Protein AF-A0A812KZV6-F1 (afdb_monomer_lite)

pLDDT: mean 73.62, std 26.41, range [32.81, 98.31]

Foldseek 3Di:
DDDDDDDDDDDDPDDDDPPDDDDDDDDDDDDDDDDDDDDDDDDDDDDDDDDDDDDDDDDDDDDDPPDPDPPVVVVLVVLPPDDDVPFAEEEEEEDDPCCLVPVVQPPQLVCLVVVNNRHQYAEYEYDAPSCVCQFAPRPSNQSVLVSCVVRVHAAEYEQCNCVVVVQWDDDPVCAAVLPIAGHRGHPRYGYHHDVVVCVSVVVVPHPYYHYD

Sequence (212 aa):
MASCAMTLYATGLQGTAIVSPQIPAVTVHRRILTQAPEATTGGFSIARFSVAGVAAAGLAAAGQARFSKPSQRKVMTAMCAKGGDDSMKVAYVFATNMSSTFKLAQMILPQIESGNHGAKVAGMMFFDDNIFCLKKGDPVGERLAKVAKENGMLLMACDQCAIRRNLANGTMEQCGSGEVTPKDLCDGVMVGCFPQLYAALGEAGVHQVISL

Radius of gyration: 32.75 Å; chains: 1; bounding box: 83×102×72 Å

Secondary structure (DSSP, 8-state):
---------------------------------PPPPP-------------------------------HHHHHHHHHHHT--STTSPEEEEEE-STTIIIIIIIIIIHHHHHTT-SSSEEEEEEE-GGGGGGGBTT-HHHHHHHHHHHHHT-EEEEEHHHHHHTT-EES-GGGTTTS--EE-SBPTTEEEE-HHHHHHHHHHHT-SEEEE-

Structure (mmCIF, N/CA/C/O backbone):
data_AF-A0A812KZV6-F1
#
_entry.id   AF-A0A812KZV6-F1
#
loop_
_atom_site.group_PDB
_atom_site.id
_atom_site.type_symbol
_atom_site.label_atom_id
_atom_site.label_alt_id
_atom_site.label_comp_id
_atom_site.label_asym_id
_atom_site.label_entity_id
_atom_site.label_seq_id
_atom_site.pdbx_PDB_ins_code
_atom_site.Cartn_x
_atom_site.Cartn_y
_atom_site.Cartn_z
_atom_site.occupancy
_atom_site.B_iso_or_equiv
_atom_site.auth_seq_id
_atom_site.auth_comp_id
_atom_site.auth_asym_id
_atom_site.auth_atom_id
_atom_site.pdbx_PDB_model_num
ATOM 1 N N . MET A 1 1 ? 50.545 -42.977 -44.368 1.00 39.38 1 MET A N 1
ATOM 2 C CA . MET A 1 1 ? 49.632 -43.269 -45.496 1.00 39.38 1 MET A CA 1
ATOM 3 C C . MET A 1 1 ? 48.247 -42.818 -45.041 1.00 39.38 1 MET A C 1
ATOM 5 O O . MET A 1 1 ? 47.782 -43.356 -44.052 1.00 39.38 1 MET A O 1
ATOM 9 N N . ALA A 1 2 ? 47.821 -41.599 -45.400 1.00 40.28 2 ALA A N 1
ATOM 10 C CA . ALA A 1 2 ? 46.892 -41.310 -46.514 1.00 40.28 2 ALA A CA 1
ATOM 11 C C . ALA A 1 2 ? 45.512 -41.969 -46.266 1.00 40.28 2 ALA A C 1
ATOM 13 O O . ALA A 1 2 ? 45.471 -43.165 -46.039 1.00 40.28 2 ALA A O 1
ATOM 14 N N . SER A 1 3 ? 44.355 -41.305 -46.293 1.00 40.28 3 SER A N 1
ATOM 15 C CA . SER A 1 3 ? 43.938 -40.100 -47.017 1.00 40.28 3 SER A CA 1
ATOM 16 C C . SER A 1 3 ? 42.514 -39.697 -46.567 1.00 40.28 3 SER A C 1
ATOM 18 O O . SER A 1 3 ? 41.787 -40.580 -46.130 1.00 40.28 3 SER A O 1
ATOM 20 N N . CYS A 1 4 ? 42.164 -38.409 -46.733 1.00 33.34 4 CYS A N 1
ATOM 21 C CA . CYS A 1 4 ? 40.879 -37.811 -47.176 1.00 33.34 4 CYS A CA 1
ATOM 22 C C . CYS A 1 4 ? 39.519 -38.339 -46.638 1.00 33.34 4 CYS A C 1
ATOM 24 O O . CYS A 1 4 ? 39.307 -39.524 -46.485 1.00 33.34 4 CYS A O 1
ATOM 26 N N . ALA A 1 5 ? 38.466 -37.542 -46.440 1.00 42.81 5 ALA A N 1
ATOM 27 C CA . ALA A 1 5 ? 38.097 -36.309 -47.119 1.00 42.81 5 ALA A CA 1
ATOM 28 C C . ALA A 1 5 ? 37.174 -35.448 -46.243 1.00 42.81 5 ALA A C 1
ATOM 30 O O . ALA A 1 5 ? 36.207 -35.915 -45.646 1.00 42.81 5 ALA A O 1
ATOM 31 N N . MET A 1 6 ? 37.474 -34.159 -46.260 1.00 40.91 6 MET A N 1
ATOM 32 C CA . MET A 1 6 ? 36.635 -33.047 -45.849 1.00 40.91 6 MET A CA 1
ATOM 33 C C . MET A 1 6 ? 35.599 -32.822 -46.959 1.00 40.91 6 MET A C 1
ATOM 35 O O . MET A 1 6 ? 35.986 -32.680 -48.116 1.00 40.91 6 MET A O 1
ATOM 39 N N . THR A 1 7 ? 34.305 -32.788 -46.636 1.00 44.91 7 THR A N 1
ATOM 40 C CA . THR A 1 7 ? 33.280 -32.284 -47.565 1.00 44.91 7 THR A CA 1
ATOM 41 C C . THR A 1 7 ? 32.530 -31.148 -46.888 1.00 44.91 7 THR A C 1
ATOM 43 O O . THR A 1 7 ? 31.723 -31.350 -45.986 1.00 44.91 7 THR A O 1
ATOM 46 N N . LEU A 1 8 ? 32.874 -29.940 -47.324 1.00 40.09 8 LEU A N 1
ATOM 47 C CA . LEU A 1 8 ? 32.126 -28.707 -47.135 1.00 40.09 8 LEU A CA 1
ATOM 48 C C . LEU A 1 8 ? 30.844 -28.784 -47.972 1.00 40.09 8 LEU A C 1
ATOM 50 O O . LEU A 1 8 ? 30.917 -29.126 -49.150 1.00 40.09 8 LEU A O 1
ATOM 54 N N . TYR A 1 9 ? 29.701 -28.391 -47.408 1.00 39.28 9 TYR A N 1
ATOM 55 C CA . TYR A 1 9 ? 28.595 -27.888 -48.217 1.00 39.28 9 TYR A CA 1
ATOM 56 C C . TYR A 1 9 ? 28.109 -26.551 -47.678 1.00 39.28 9 TYR A C 1
ATOM 58 O O . TYR A 1 9 ? 27.860 -26.362 -46.488 1.00 39.28 9 TYR A O 1
ATOM 66 N N . ALA A 1 10 ? 28.074 -25.621 -48.619 1.00 40.50 10 ALA A N 1
ATOM 67 C CA . ALA A 1 10 ? 27.816 -24.214 -48.475 1.00 40.50 10 ALA A CA 1
ATOM 68 C C . ALA A 1 10 ? 26.310 -23.917 -48.415 1.00 40.50 10 ALA A C 1
ATOM 70 O O . ALA A 1 10 ? 25.505 -24.572 -49.068 1.00 40.50 10 ALA A O 1
ATOM 71 N N . THR A 1 11 ? 25.997 -22.864 -47.659 1.00 42.22 11 THR A N 1
ATOM 72 C CA . THR A 1 11 ? 25.018 -21.804 -47.956 1.00 42.22 11 THR A CA 1
ATOM 73 C C . THR A 1 11 ? 23.622 -22.200 -48.450 1.00 42.22 11 THR A C 1
ATOM 75 O O . THR A 1 11 ? 23.421 -22.535 -49.613 1.00 42.22 11 THR A O 1
ATOM 78 N N . GLY A 1 12 ? 22.629 -21.955 -47.592 1.00 38.25 12 GLY A N 1
ATOM 79 C CA . GLY A 1 12 ? 21.209 -21.935 -47.944 1.00 38.25 12 GLY A CA 1
ATOM 80 C C . GLY A 1 12 ? 20.423 -20.941 -47.088 1.00 38.25 12 GLY A C 1
ATOM 81 O O . GLY A 1 12 ? 19.482 -21.322 -46.407 1.00 38.25 12 GLY A O 1
ATOM 82 N N . LEU A 1 13 ? 20.835 -19.667 -47.090 1.00 44.97 13 LEU A N 1
ATOM 83 C CA . LEU A 1 13 ? 19.996 -18.542 -46.665 1.00 44.97 13 LEU A CA 1
ATOM 84 C C . LEU A 1 13 ? 18.916 -18.343 -47.736 1.00 44.97 13 LEU A C 1
ATOM 86 O O . LEU A 1 13 ? 19.175 -17.737 -48.774 1.00 44.97 13 LEU A O 1
ATOM 90 N N . GLN A 1 14 ? 17.717 -18.869 -47.501 1.00 43.19 14 GLN A N 1
ATOM 91 C CA . GLN A 1 14 ? 16.522 -18.482 -48.248 1.00 43.19 14 GLN A CA 1
ATOM 92 C C . GLN A 1 14 ? 15.588 -17.723 -47.312 1.00 43.19 14 GLN A C 1
ATOM 94 O O . GLN A 1 14 ? 15.197 -18.207 -46.252 1.00 43.19 14 GLN A O 1
ATOM 99 N N . GLY A 1 15 ? 15.335 -16.473 -47.698 1.00 40.97 15 GLY A N 1
ATOM 100 C CA . GLY A 1 15 ? 14.649 -15.472 -46.906 1.00 40.97 15 GLY A CA 1
ATOM 101 C C . GLY A 1 15 ? 13.208 -15.843 -46.594 1.00 40.97 15 GLY A C 1
ATOM 102 O O . GLY A 1 15 ? 12.402 -16.120 -47.481 1.00 40.97 15 GLY A O 1
ATOM 103 N N . THR A 1 16 ? 12.867 -15.752 -45.317 1.00 42.28 16 THR A N 1
ATOM 104 C CA . THR A 1 16 ? 11.492 -15.580 -44.877 1.00 42.28 16 THR A CA 1
ATOM 105 C C . THR A 1 16 ? 11.125 -14.115 -45.094 1.00 42.28 16 THR A C 1
ATOM 107 O O . THR A 1 16 ? 11.509 -13.221 -44.341 1.00 42.28 16 THR A O 1
ATOM 110 N N . ALA A 1 17 ? 10.419 -13.854 -46.193 1.00 40.62 17 ALA A N 1
ATOM 111 C CA . ALA A 1 17 ? 9.766 -12.578 -46.426 1.00 40.62 17 ALA A CA 1
ATOM 112 C C . ALA A 1 17 ? 8.779 -12.316 -45.279 1.00 40.62 17 ALA A C 1
ATOM 114 O O . ALA A 1 17 ? 7.801 -13.037 -45.086 1.00 40.62 17 ALA A O 1
ATOM 115 N N . ILE A 1 18 ? 9.082 -11.286 -44.497 1.00 42.94 18 ILE A N 1
ATOM 116 C CA . ILE A 1 18 ? 8.239 -10.760 -43.434 1.00 42.94 18 ILE A CA 1
ATOM 117 C C . ILE A 1 18 ? 7.033 -10.113 -44.121 1.00 42.94 18 ILE A C 1
ATOM 119 O O . ILE A 1 18 ? 7.143 -9.040 -44.710 1.00 42.94 18 ILE A O 1
ATOM 123 N N . VAL A 1 19 ? 5.882 -10.781 -44.086 1.00 42.88 19 VAL A N 1
ATOM 124 C CA . VAL A 1 19 ? 4.606 -10.183 -44.490 1.00 42.88 19 VAL A CA 1
ATOM 125 C C . VAL A 1 19 ? 4.203 -9.208 -43.386 1.00 42.88 19 VAL A C 1
ATOM 127 O O . VAL A 1 19 ? 3.727 -9.609 -42.326 1.00 42.88 19 VAL A O 1
ATOM 130 N N . SER A 1 20 ? 4.450 -7.917 -43.608 1.00 45.72 20 SER A N 1
ATOM 131 C CA . SER A 1 20 ? 3.931 -6.849 -42.755 1.00 45.72 20 SER A CA 1
ATOM 132 C C . SER A 1 20 ? 2.397 -6.856 -42.779 1.00 45.72 20 SER A C 1
ATOM 134 O O . SER A 1 20 ? 1.816 -6.860 -43.867 1.00 45.72 20 SER A O 1
ATOM 136 N N . PRO A 1 21 ? 1.711 -6.806 -41.626 1.00 46.06 21 PRO A N 1
ATOM 137 C CA . PRO A 1 21 ? 0.274 -6.588 -41.614 1.00 46.06 21 PRO A CA 1
ATOM 138 C C . PRO A 1 21 ? -0.014 -5.140 -42.035 1.00 46.06 21 PRO A C 1
ATOM 140 O O . PRO A 1 21 ? 0.447 -4.186 -41.407 1.00 46.06 21 PRO A O 1
ATOM 143 N N . GLN A 1 22 ? -0.765 -4.977 -43.123 1.00 46.72 22 GLN A N 1
ATOM 144 C CA . GLN A 1 22 ? -1.292 -3.684 -43.549 1.00 46.72 22 GLN A CA 1
ATOM 145 C C . GLN A 1 22 ? -2.303 -3.188 -42.510 1.00 46.72 22 GLN A C 1
ATOM 147 O O . GLN A 1 22 ? -3.362 -3.784 -42.321 1.00 46.72 22 GLN A O 1
ATOM 152 N N . ILE A 1 23 ? -1.973 -2.089 -41.833 1.00 52.00 23 ILE A N 1
ATOM 153 C CA . ILE A 1 23 ? -2.903 -1.351 -40.977 1.00 52.00 23 ILE A CA 1
ATOM 154 C C . ILE A 1 23 ? -3.828 -0.542 -41.901 1.00 52.00 23 ILE A C 1
ATOM 156 O O . ILE A 1 23 ? -3.320 0.260 -42.690 1.00 52.00 23 ILE A O 1
ATOM 160 N N . PRO A 1 24 ? -5.161 -0.701 -41.842 1.00 42.75 24 PRO A N 1
ATOM 161 C CA . PRO A 1 24 ? -6.058 0.151 -42.608 1.00 42.75 24 PRO A CA 1
ATOM 162 C C . PRO A 1 24 ? -6.018 1.584 -42.060 1.00 42.75 24 PRO A C 1
ATOM 164 O O . PRO A 1 24 ? -6.161 1.820 -40.860 1.00 42.75 24 PRO A O 1
ATOM 167 N N . ALA A 1 25 ? -5.822 2.549 -42.960 1.00 45.25 25 ALA A N 1
ATOM 168 C CA . ALA A 1 25 ? -5.844 3.971 -42.654 1.00 45.25 25 ALA A CA 1
ATOM 169 C C . ALA A 1 25 ? -7.226 4.378 -42.116 1.00 45.25 25 ALA A C 1
ATOM 171 O O . ALA A 1 25 ? -8.219 4.371 -42.842 1.00 45.25 25 ALA A O 1
ATOM 172 N N . VAL A 1 26 ? -7.290 4.748 -40.837 1.00 43.91 26 VAL A N 1
ATOM 173 C CA . VAL A 1 26 ? -8.497 5.316 -40.231 1.00 43.91 26 VAL A CA 1
ATOM 174 C C . VAL A 1 26 ? -8.605 6.779 -40.653 1.00 43.91 26 VAL A C 1
ATOM 176 O O . VAL A 1 26 ? -7.833 7.637 -40.227 1.00 43.91 26 VAL A O 1
ATOM 179 N N . THR A 1 27 ? -9.578 7.064 -41.513 1.00 38.50 27 THR A N 1
ATOM 180 C CA . THR A 1 27 ? -9.976 8.417 -41.901 1.00 38.50 27 THR A CA 1
ATOM 181 C C . THR A 1 27 ? -10.623 9.125 -40.709 1.00 38.50 27 THR A C 1
ATOM 183 O O . THR A 1 27 ? -11.753 8.829 -40.326 1.00 38.50 27 THR A O 1
ATOM 186 N N . VAL A 1 28 ? -9.912 10.084 -40.115 1.00 39.84 28 VAL A N 1
ATOM 187 C CA . VAL A 1 28 ? -10.456 10.966 -39.074 1.00 39.8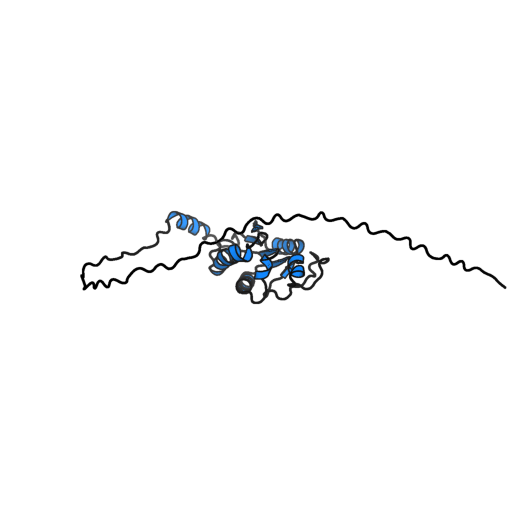4 28 VAL A CA 1
ATOM 188 C C . VAL A 1 28 ? -11.328 12.030 -39.739 1.00 39.84 28 VAL A C 1
ATOM 190 O O . VAL A 1 28 ? -10.831 12.999 -40.314 1.00 39.84 28 VAL A O 1
ATOM 193 N N . HIS A 1 29 ? -12.649 11.872 -39.650 1.00 43.62 29 HIS A N 1
ATOM 194 C CA . HIS A 1 29 ? -13.579 12.948 -39.980 1.00 43.62 29 HIS A CA 1
ATOM 195 C C . HIS A 1 29 ? -13.500 14.048 -38.914 1.00 43.62 29 HIS A C 1
ATOM 197 O O . HIS A 1 29 ? -14.029 13.940 -37.810 1.00 43.62 29 HIS A O 1
ATOM 203 N N . ARG A 1 30 ? -12.824 15.135 -39.287 1.00 44.03 30 ARG A N 1
ATOM 204 C CA . ARG A 1 30 ? -12.747 16.407 -38.569 1.00 44.03 30 ARG A CA 1
ATOM 205 C C . ARG A 1 30 ? -14.149 17.030 -38.503 1.00 44.03 30 ARG A C 1
ATOM 207 O O . ARG A 1 30 ? -14.643 17.526 -39.514 1.00 44.03 30 ARG A O 1
ATOM 214 N N . ARG A 1 31 ? -14.798 17.013 -37.334 1.00 38.62 31 ARG A N 1
ATOM 215 C CA . ARG A 1 31 ? -16.084 17.697 -37.114 1.00 38.62 31 ARG A CA 1
ATOM 216 C C . ARG A 1 31 ? -15.928 18.832 -36.096 1.00 38.62 31 ARG A C 1
ATOM 218 O O . ARG A 1 31 ? -15.843 18.599 -34.902 1.00 38.62 31 ARG A O 1
ATOM 225 N N . ILE A 1 32 ? -15.864 20.041 -36.657 1.00 42.53 32 ILE A N 1
ATOM 226 C CA . ILE A 1 32 ? -16.491 21.294 -36.206 1.00 42.53 32 ILE A CA 1
ATOM 227 C C . ILE A 1 32 ? -16.203 21.720 -34.753 1.00 42.53 32 ILE A C 1
ATOM 229 O O . ILE A 1 32 ? -16.900 21.344 -33.818 1.00 42.53 32 ILE A O 1
ATOM 233 N N . LEU A 1 33 ? -15.227 22.625 -34.611 1.00 36.94 33 LEU A N 1
ATOM 234 C CA . LEU A 1 33 ? -15.167 23.597 -33.519 1.00 36.94 33 LEU A CA 1
ATOM 235 C C . LEU A 1 33 ? -16.312 24.600 -33.717 1.00 36.94 33 LEU A C 1
ATOM 237 O O . LEU A 1 33 ? -16.253 25.438 -34.615 1.00 36.94 33 LEU A O 1
ATOM 241 N N . THR A 1 34 ? -17.360 24.506 -32.903 1.00 41.59 34 THR A N 1
ATOM 242 C CA . THR A 1 34 ? -18.324 25.598 -32.738 1.00 41.59 34 THR A CA 1
ATOM 243 C C . THR A 1 34 ? -17.697 26.680 -31.868 1.00 41.59 34 THR A C 1
ATOM 245 O O . THR A 1 34 ? -17.199 26.412 -30.775 1.00 41.59 34 THR A O 1
ATOM 248 N N . GLN A 1 35 ? -17.696 27.888 -32.414 1.00 40.06 35 GLN A N 1
ATOM 249 C CA . GLN A 1 35 ? -17.118 29.109 -31.874 1.00 40.06 35 GLN A CA 1
ATOM 250 C C . GLN A 1 35 ? -17.772 29.509 -30.542 1.00 40.06 35 GLN A C 1
ATOM 252 O O . GLN A 1 35 ? -18.988 29.414 -30.380 1.00 40.06 35 GLN A O 1
ATOM 257 N N . ALA A 1 36 ? -16.949 29.977 -29.603 1.00 40.75 36 ALA A N 1
ATOM 258 C CA . ALA A 1 36 ? -17.391 30.690 -28.411 1.00 40.75 36 ALA A CA 1
ATOM 259 C C . ALA A 1 36 ? -17.836 32.116 -28.800 1.00 40.75 36 ALA A C 1
ATOM 261 O O . ALA A 1 36 ? -17.143 32.746 -29.601 1.00 40.75 36 ALA A O 1
ATOM 262 N N . PRO A 1 37 ? -18.952 32.644 -28.267 1.00 43.47 37 PRO A N 1
ATOM 263 C CA . PRO A 1 37 ? -19.354 34.018 -28.536 1.00 43.47 37 PRO A CA 1
ATOM 264 C C . PRO A 1 37 ? -18.505 35.018 -27.741 1.00 43.47 37 PRO A C 1
ATOM 266 O O . PRO A 1 37 ? -18.276 34.865 -26.540 1.00 43.47 37 PRO A O 1
ATOM 269 N N . GLU A 1 38 ? -18.056 36.050 -28.451 1.00 40.09 38 GLU A N 1
ATOM 270 C CA . GLU A 1 38 ? -17.323 37.205 -27.945 1.00 40.09 38 GLU A CA 1
ATOM 271 C C . GLU A 1 38 ? -18.159 37.999 -26.930 1.00 40.09 38 GLU A C 1
ATOM 273 O O . GLU A 1 38 ? -19.319 38.339 -27.165 1.00 40.09 38 GLU A O 1
ATOM 278 N N . ALA A 1 39 ? -17.546 38.322 -25.791 1.00 39.25 39 ALA A N 1
ATOM 279 C CA . ALA A 1 39 ? -18.109 39.222 -24.798 1.00 39.25 39 ALA A CA 1
ATOM 280 C C . ALA A 1 39 ? -17.933 40.675 -25.263 1.00 39.25 39 ALA A C 1
ATOM 282 O O . ALA A 1 39 ? -16.866 41.269 -25.113 1.00 39.25 39 ALA A O 1
ATOM 283 N N . THR A 1 40 ? -18.989 41.265 -25.818 1.00 40.66 40 THR A N 1
ATOM 284 C CA . THR A 1 40 ? -19.049 42.704 -26.083 1.00 40.66 40 THR A CA 1
ATOM 285 C C . THR A 1 40 ? -19.318 43.463 -24.786 1.00 40.66 40 THR A C 1
ATOM 287 O O . THR A 1 40 ? -20.417 43.420 -24.232 1.00 40.66 40 THR A O 1
ATOM 290 N N . THR A 1 41 ? -18.310 44.188 -24.311 1.00 41.38 41 THR A N 1
ATOM 291 C CA . THR A 1 41 ? -18.416 45.200 -23.257 1.00 41.38 41 THR A CA 1
ATOM 292 C C . THR A 1 41 ? -19.158 46.428 -23.787 1.00 41.38 41 THR A C 1
ATOM 294 O O . THR A 1 41 ? -18.561 47.305 -24.409 1.00 41.38 41 THR A O 1
ATOM 297 N N . GLY A 1 42 ? -20.469 46.481 -23.554 1.00 34.59 42 GLY A N 1
ATOM 298 C CA . GLY A 1 42 ? -21.305 47.666 -23.755 1.00 34.59 42 GLY A CA 1
ATOM 299 C C . GLY A 1 42 ? -21.553 48.363 -22.422 1.00 34.59 42 GLY A C 1
ATOM 300 O O . GLY A 1 42 ? -22.125 47.772 -21.509 1.00 34.59 42 GLY A O 1
ATOM 301 N N . GLY A 1 43 ? -21.069 49.599 -22.300 1.00 36.38 43 GLY A N 1
ATOM 302 C CA . GLY A 1 43 ? -21.131 50.396 -21.082 1.00 36.38 43 GLY A CA 1
ATOM 303 C C . GLY A 1 43 ? -22.550 50.716 -20.617 1.00 36.38 43 GLY A C 1
ATOM 304 O O . GLY A 1 43 ? -23.449 50.955 -21.419 1.00 36.38 43 GLY A O 1
ATOM 305 N N . PHE A 1 44 ? -22.714 50.796 -19.297 1.00 35.12 44 PHE A N 1
ATOM 306 C CA . PHE A 1 44 ? -23.838 51.483 -18.680 1.00 35.12 44 PHE A CA 1
ATOM 307 C C . PHE A 1 44 ? -23.353 52.418 -17.571 1.00 35.12 44 PHE A C 1
ATOM 309 O O . PHE A 1 44 ? -22.452 52.113 -16.793 1.00 35.12 44 PHE A O 1
ATOM 316 N N . SER A 1 45 ? -23.953 53.601 -17.605 1.00 35.47 45 SER A N 1
ATOM 317 C CA . SER A 1 45 ? -23.615 54.832 -16.904 1.00 35.47 45 SER A CA 1
ATOM 318 C C . SER A 1 45 ? -23.666 54.718 -15.376 1.00 35.47 45 SER A C 1
ATOM 320 O O . SER A 1 45 ? -24.599 54.159 -14.802 1.00 35.47 45 SER A O 1
ATOM 322 N N . ILE A 1 46 ? -22.674 55.321 -14.719 1.00 38.34 46 ILE A N 1
ATOM 323 C CA . ILE A 1 46 ? -22.590 55.499 -13.267 1.00 38.34 46 ILE A CA 1
ATOM 324 C C . ILE A 1 46 ? -23.489 56.675 -12.865 1.00 38.34 46 ILE A C 1
ATOM 326 O O . ILE A 1 46 ? -23.076 57.834 -12.904 1.00 38.34 46 ILE A O 1
ATOM 330 N N . ALA A 1 47 ? -24.721 56.384 -12.451 1.00 36.12 47 ALA A N 1
ATOM 331 C CA . ALA A 1 47 ? -25.541 57.335 -11.708 1.00 36.12 47 ALA A CA 1
ATOM 332 C C . ALA A 1 47 ? -25.292 57.138 -10.207 1.00 36.12 47 ALA A C 1
ATOM 334 O O . ALA A 1 47 ? -25.698 56.145 -9.605 1.00 36.12 47 ALA A O 1
ATOM 335 N N . ARG A 1 48 ? -24.584 58.099 -9.607 1.00 40.03 48 ARG A N 1
ATOM 336 C CA . ARG A 1 48 ? -24.407 58.230 -8.159 1.00 40.03 48 ARG A CA 1
ATOM 337 C C . ARG A 1 48 ? -25.767 58.468 -7.502 1.00 40.03 48 ARG A C 1
ATOM 339 O O . ARG A 1 48 ? -26.342 59.535 -7.689 1.00 40.03 48 ARG A O 1
ATOM 346 N N . PHE A 1 49 ? -26.225 57.532 -6.677 1.00 34.31 49 PHE A N 1
ATOM 347 C CA . PHE A 1 49 ? -27.244 57.808 -5.668 1.00 34.31 49 PHE A CA 1
ATOM 348 C C . PHE A 1 49 ? -26.656 57.586 -4.278 1.00 34.31 49 PHE A C 1
ATOM 350 O O . PHE A 1 49 ? -26.267 56.486 -3.897 1.00 34.31 49 PHE A O 1
ATOM 357 N N . SER A 1 50 ? -26.545 58.703 -3.565 1.00 36.25 50 SER A N 1
ATOM 358 C CA . SER A 1 50 ? -26.218 58.783 -2.150 1.00 36.25 50 SER A CA 1
ATOM 359 C C . SER A 1 50 ? -27.371 58.190 -1.344 1.00 36.25 50 SER A C 1
ATOM 361 O O . SER A 1 50 ? -28.523 58.550 -1.587 1.00 36.25 50 SER A O 1
ATOM 363 N N . VAL A 1 51 ? -27.077 57.319 -0.379 1.00 38.34 51 VAL A N 1
ATOM 364 C CA . VAL A 1 51 ? -28.056 56.898 0.628 1.00 38.34 51 VAL A CA 1
ATOM 365 C C . VAL A 1 51 ? -27.455 57.165 1.998 1.00 38.34 51 VAL A C 1
ATOM 367 O O . VAL A 1 51 ? -26.611 56.424 2.499 1.00 38.34 51 VAL A O 1
ATOM 370 N N . ALA A 1 52 ? -27.879 58.295 2.561 1.00 33.84 52 ALA A N 1
ATOM 371 C CA . ALA A 1 52 ? -27.792 58.585 3.978 1.00 33.84 52 ALA A CA 1
ATOM 372 C C . ALA A 1 52 ? -28.637 57.573 4.766 1.00 33.84 52 ALA A C 1
ATOM 374 O O . ALA A 1 52 ? -29.620 57.029 4.263 1.00 33.84 52 ALA A O 1
ATOM 375 N N . GLY A 1 53 ? -28.198 57.307 5.992 1.00 32.81 53 GLY A N 1
ATOM 376 C CA . GLY A 1 53 ? -28.619 56.171 6.794 1.00 32.81 53 GLY A CA 1
ATOM 377 C C . GLY A 1 53 ? -30.105 56.082 7.126 1.00 32.81 53 GLY A C 1
ATOM 378 O O . GLY A 1 53 ? -30.812 57.076 7.263 1.00 32.81 53 GLY A O 1
ATOM 379 N N . VAL A 1 54 ? -30.516 54.842 7.377 1.00 39.31 54 VAL A N 1
ATOM 380 C CA . VAL A 1 54 ? -31.641 54.502 8.244 1.00 39.31 54 VAL A CA 1
ATOM 381 C C . VAL A 1 54 ? -31.183 53.327 9.102 1.00 39.31 54 VAL A C 1
ATOM 383 O O . VAL A 1 54 ? -30.864 52.252 8.600 1.00 39.31 54 VAL A O 1
ATOM 386 N N . ALA A 1 55 ? -31.096 53.567 10.405 1.00 34.78 55 ALA A N 1
ATOM 387 C CA . ALA A 1 55 ? -30.971 52.529 11.412 1.00 34.78 55 ALA A CA 1
ATOM 388 C C . ALA A 1 55 ? -32.329 51.842 11.603 1.00 34.78 55 ALA A C 1
ATOM 390 O O . ALA A 1 55 ? -33.335 52.542 11.664 1.00 34.78 55 ALA A O 1
ATOM 391 N N . ALA A 1 56 ? -32.347 50.519 11.781 1.00 34.69 56 ALA A N 1
ATOM 392 C CA . ALA A 1 56 ? -33.217 49.853 12.755 1.00 34.69 56 ALA A CA 1
ATOM 393 C C . ALA A 1 56 ? -33.006 48.331 12.791 1.00 34.69 56 ALA A C 1
ATOM 395 O O . ALA A 1 56 ? -32.913 47.673 11.763 1.00 34.69 56 ALA A O 1
ATOM 396 N N . ALA A 1 57 ? -33.099 47.830 14.024 1.00 33.31 57 ALA A N 1
ATOM 397 C CA . ALA A 1 57 ? -33.618 46.528 14.429 1.00 33.31 57 ALA A CA 1
ATOM 398 C C . ALA A 1 57 ? -32.727 45.297 14.215 1.00 33.31 57 ALA A C 1
ATOM 400 O O . ALA A 1 57 ? -32.525 44.787 13.118 1.00 33.31 57 ALA A O 1
ATOM 401 N N . GLY A 1 58 ? -32.249 44.785 15.351 1.00 36.22 58 GLY A N 1
ATOM 402 C CA . GLY A 1 58 ? -31.570 43.510 15.447 1.00 36.22 58 GLY A CA 1
ATOM 403 C C . GLY A 1 58 ? -32.490 42.320 15.209 1.00 36.22 58 GLY A C 1
ATOM 404 O O . GLY A 1 58 ? -33.701 42.370 15.418 1.00 36.22 58 GLY A O 1
ATOM 405 N N . LEU A 1 59 ? -31.855 41.212 14.845 1.00 36.03 59 LEU A N 1
ATOM 406 C CA . LEU A 1 59 ? -32.427 39.886 14.958 1.00 36.03 59 LEU A CA 1
ATOM 407 C C . LEU A 1 59 ? -31.334 38.952 15.477 1.00 36.03 59 LEU A C 1
ATOM 409 O O . LEU A 1 59 ? -30.286 38.775 14.859 1.00 36.03 59 LEU A O 1
ATOM 413 N N . ALA A 1 60 ? -31.578 38.411 16.666 1.00 35.91 60 ALA A N 1
ATOM 414 C CA . ALA A 1 60 ? -30.754 37.406 17.307 1.00 35.91 60 ALA A CA 1
ATOM 415 C C . ALA A 1 60 ? -30.697 36.143 16.432 1.00 35.91 60 ALA A C 1
ATOM 417 O O . ALA A 1 60 ? -31.719 35.505 16.183 1.00 35.91 60 ALA A O 1
ATOM 418 N N . ALA A 1 61 ? -29.501 35.758 15.987 1.00 37.91 61 ALA A N 1
ATOM 419 C CA . ALA A 1 61 ? -29.276 34.461 15.364 1.00 37.91 61 ALA A CA 1
ATOM 420 C C . ALA A 1 61 ? -29.050 33.416 16.465 1.00 37.91 61 ALA A C 1
ATOM 422 O O . ALA A 1 61 ? -27.934 33.198 16.937 1.00 37.91 61 ALA A O 1
ATOM 423 N N . ALA A 1 62 ? -30.151 32.802 16.897 1.00 38.12 62 ALA A N 1
ATOM 424 C CA . ALA A 1 62 ? -30.150 31.587 17.694 1.00 38.12 62 ALA A CA 1
ATOM 425 C C . ALA A 1 62 ? -29.388 30.462 16.968 1.00 38.12 62 ALA A C 1
ATOM 427 O O . ALA A 1 62 ? -29.453 30.318 15.746 1.00 38.12 62 ALA A O 1
ATOM 428 N N . GLY A 1 63 ? -28.641 29.683 17.750 1.00 39.53 63 GLY A N 1
ATOM 429 C CA . GLY A 1 63 ? -27.682 28.698 17.274 1.00 39.53 63 GLY A CA 1
ATOM 430 C C . GLY A 1 63 ? -28.267 27.585 16.405 1.00 39.53 63 GLY A C 1
ATOM 431 O O . GLY A 1 63 ? -29.295 26.985 16.707 1.00 39.53 63 GLY A O 1
ATOM 432 N N . GLN A 1 64 ? -27.517 27.225 15.366 1.00 39.78 64 GLN A N 1
ATOM 433 C CA . GLN A 1 64 ? -27.661 25.940 14.692 1.00 39.78 64 GLN A CA 1
ATOM 434 C C . GLN A 1 64 ? -26.798 24.903 15.412 1.00 39.78 64 GLN A C 1
ATOM 436 O O . GLN A 1 64 ? -25.683 24.574 15.002 1.00 39.78 64 GLN A O 1
ATOM 441 N N . ALA A 1 65 ? -27.338 24.364 16.504 1.00 40.25 65 ALA A N 1
ATOM 442 C CA . ALA A 1 65 ? -26.935 23.047 16.967 1.00 40.25 65 ALA A CA 1
ATOM 443 C C . ALA A 1 65 ? -27.281 22.046 15.852 1.00 40.25 65 ALA A C 1
ATOM 445 O O . ALA A 1 65 ? -28.451 21.830 15.532 1.00 40.25 65 ALA A O 1
ATOM 446 N N . ARG A 1 66 ? -26.259 21.470 15.210 1.00 47.38 66 ARG A N 1
ATOM 447 C CA . ARG A 1 66 ? -26.443 20.443 14.180 1.00 47.38 66 ARG A CA 1
ATOM 448 C C . ARG A 1 66 ? -27.097 19.222 14.824 1.00 47.38 66 ARG A C 1
ATOM 450 O O . ARG A 1 66 ? -26.451 18.471 15.554 1.00 47.38 66 ARG A O 1
ATOM 457 N N . PHE A 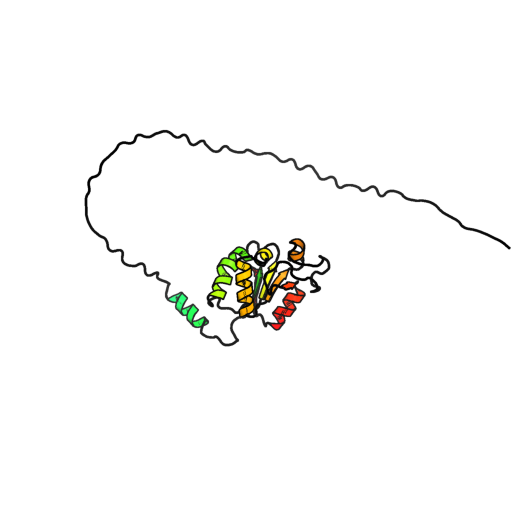1 67 ? -28.379 19.025 14.541 1.00 39.50 67 PHE A N 1
ATOM 458 C CA . PHE A 1 67 ? -29.110 17.801 14.846 1.00 39.50 67 PHE A CA 1
ATOM 459 C C . PHE A 1 67 ? -28.466 16.624 14.099 1.00 39.50 67 PHE A C 1
ATOM 461 O O . PHE A 1 67 ? -28.762 16.368 12.934 1.00 39.50 67 PHE A O 1
ATOM 468 N N . SER A 1 68 ? -27.599 15.870 14.774 1.00 48.06 68 SER A N 1
ATOM 469 C CA . SER A 1 68 ? -27.367 14.475 14.395 1.00 48.06 68 SER A CA 1
ATOM 470 C C . SER A 1 68 ? -28.548 13.661 14.930 1.00 48.06 68 SER A C 1
ATOM 472 O O . SER A 1 68 ? -28.869 13.728 16.117 1.00 48.06 68 SER A O 1
ATOM 474 N N . LYS A 1 69 ? -29.267 12.951 14.048 1.00 46.12 69 LYS A N 1
ATOM 475 C CA . LYS A 1 69 ? -30.446 12.162 14.441 1.00 46.12 69 LYS A CA 1
ATOM 476 C C . LYS A 1 69 ? -30.052 11.153 15.542 1.00 46.12 69 LYS A C 1
ATOM 478 O O . LYS A 1 69 ? -29.121 10.375 15.322 1.00 46.12 69 LYS A O 1
ATOM 483 N N . PRO A 1 70 ? -30.769 11.097 16.682 1.00 49.97 70 PRO A N 1
ATOM 484 C CA . PRO A 1 70 ? -30.434 10.227 17.817 1.00 49.97 70 PRO A CA 1
ATOM 485 C C . PRO A 1 70 ? -30.377 8.724 17.493 1.00 49.97 70 PRO A C 1
ATOM 487 O O . PRO A 1 70 ? -29.745 7.967 18.228 1.00 49.97 70 PRO A O 1
ATOM 490 N N . SER A 1 71 ? -31.017 8.272 16.404 1.00 55.62 71 SER A N 1
ATOM 491 C CA . SER A 1 71 ? -31.132 6.840 16.096 1.00 55.62 71 SER A CA 1
ATOM 492 C C . SER A 1 71 ? -29.846 6.225 15.538 1.00 55.62 71 SER A C 1
ATOM 494 O O . SER A 1 71 ? -29.493 5.123 15.941 1.00 55.62 71 SER A O 1
ATOM 496 N N . GLN A 1 72 ? -29.095 6.939 14.694 1.00 53.00 72 GLN A N 1
ATOM 497 C CA . GLN A 1 72 ? -27.833 6.428 14.135 1.00 53.00 72 GLN A CA 1
ATOM 498 C C . GLN A 1 72 ? -26.747 6.349 15.213 1.00 53.00 72 GLN A C 1
ATOM 500 O O . GLN A 1 72 ? -25.992 5.385 15.278 1.00 53.00 72 GLN A O 1
ATOM 505 N N . ARG A 1 73 ? -26.724 7.325 16.130 1.00 50.81 73 ARG A N 1
ATOM 506 C CA . ARG A 1 73 ? -25.753 7.370 17.231 1.00 50.81 73 ARG A CA 1
ATOM 507 C C . ARG A 1 73 ? -25.921 6.183 18.182 1.00 50.81 73 ARG A C 1
ATOM 509 O O . ARG A 1 73 ? -24.935 5.561 18.549 1.00 50.81 73 ARG A O 1
ATOM 516 N N . LYS A 1 74 ? -27.165 5.828 18.526 1.00 46.97 74 LYS A N 1
ATOM 517 C CA . LYS A 1 74 ? -27.463 4.732 19.463 1.00 46.97 74 LYS A CA 1
ATOM 518 C C . LYS A 1 74 ? -27.153 3.345 18.882 1.00 46.97 74 LYS A C 1
ATOM 520 O O . LYS A 1 74 ? -26.695 2.484 19.626 1.00 46.97 74 LYS A O 1
ATOM 525 N N . VAL A 1 75 ? -27.346 3.147 17.573 1.00 53.44 75 VAL A N 1
ATOM 526 C CA . VAL A 1 75 ? -26.949 1.907 16.875 1.00 53.44 75 VAL A CA 1
ATOM 527 C C . VAL A 1 75 ? -25.422 1.787 16.815 1.00 53.44 75 VAL A C 1
ATOM 529 O O . VAL A 1 75 ? -24.877 0.746 17.170 1.00 53.44 75 VAL A O 1
ATOM 532 N N . MET A 1 76 ? -24.720 2.868 16.463 1.00 49.03 76 MET A N 1
ATOM 533 C CA . MET A 1 76 ? -23.259 2.857 16.316 1.00 49.03 76 MET A CA 1
ATOM 534 C C . MET A 1 76 ? -22.526 2.673 17.658 1.00 49.03 76 MET A C 1
ATOM 536 O O . MET A 1 76 ? -21.567 1.912 17.740 1.00 49.03 76 MET A O 1
ATOM 540 N N . THR A 1 77 ? -23.006 3.299 18.742 1.00 49.97 77 THR A N 1
ATOM 541 C CA . THR A 1 77 ? -22.409 3.163 20.087 1.00 49.97 77 THR A CA 1
ATOM 542 C C . THR A 1 77 ? -22.519 1.740 20.647 1.00 49.97 77 THR A C 1
ATOM 544 O O . THR A 1 77 ? -21.614 1.295 21.348 1.00 49.97 77 THR A O 1
ATOM 547 N N . ALA A 1 78 ? -23.586 1.004 20.320 1.00 44.44 78 ALA A N 1
ATOM 548 C CA . ALA A 1 78 ? -23.764 -0.374 20.780 1.00 44.44 78 ALA A CA 1
ATOM 549 C C . ALA A 1 78 ? -22.819 -1.374 20.081 1.00 44.44 78 ALA A C 1
ATOM 551 O O . ALA A 1 78 ? -22.472 -2.392 20.676 1.00 44.44 78 ALA A O 1
ATOM 552 N N . MET A 1 79 ? -22.372 -1.083 18.853 1.00 48.12 79 MET A N 1
ATOM 553 C CA . MET A 1 79 ? -21.422 -1.933 18.120 1.00 48.12 79 MET A CA 1
ATOM 554 C C . MET A 1 79 ? -19.966 -1.702 18.562 1.00 48.12 79 MET A C 1
ATOM 556 O O . MET A 1 79 ? -19.192 -2.652 18.614 1.00 48.12 79 MET A O 1
ATOM 560 N N . CYS A 1 80 ? -19.600 -0.476 18.958 1.00 49.84 80 CYS A N 1
ATOM 561 C CA . CYS A 1 80 ? -18.233 -0.129 19.378 1.00 49.84 80 CYS A CA 1
ATOM 562 C C . CYS A 1 80 ? -17.818 -0.659 20.768 1.00 49.84 80 CYS A C 1
ATOM 564 O O . CYS A 1 80 ? -16.638 -0.619 21.100 1.00 49.84 80 CYS A O 1
ATOM 566 N N . ALA A 1 81 ? -18.753 -1.128 21.602 1.00 46.81 81 ALA A N 1
ATOM 567 C CA . ALA A 1 81 ? -18.489 -1.473 23.007 1.00 46.81 81 ALA A CA 1
ATOM 568 C C . ALA A 1 81 ? -17.909 -2.888 23.242 1.00 46.81 81 ALA A C 1
ATOM 570 O O . ALA A 1 81 ? -17.635 -3.250 24.385 1.00 46.81 81 ALA A O 1
ATOM 571 N N . LYS A 1 82 ? -17.713 -3.698 22.192 1.00 45.91 82 LYS A N 1
ATOM 572 C CA . LYS A 1 82 ? -17.087 -5.031 22.282 1.00 45.91 82 LYS A CA 1
ATOM 573 C C . LYS A 1 82 ? -15.673 -4.995 21.696 1.00 45.91 82 LYS A C 1
ATOM 575 O O . LYS A 1 82 ? -15.467 -5.382 20.554 1.00 45.91 82 LYS A O 1
ATOM 580 N N . GLY A 1 83 ? -14.712 -4.496 22.468 1.00 39.28 83 GLY A N 1
ATOM 581 C CA . GLY A 1 83 ? -13.305 -4.408 22.064 1.00 39.28 83 GLY A CA 1
ATOM 582 C C . GLY A 1 83 ? -12.397 -5.323 22.881 1.00 39.28 83 GLY A C 1
ATOM 583 O O . GLY A 1 83 ? -11.587 -4.831 23.656 1.00 39.28 83 GLY A O 1
ATOM 584 N N . GLY A 1 84 ? -12.563 -6.640 22.734 1.00 47.75 84 GLY A N 1
ATOM 585 C CA . GLY A 1 84 ? -11.448 -7.588 22.866 1.00 47.75 84 GLY A CA 1
ATOM 586 C C . GLY A 1 84 ? -10.782 -7.793 21.495 1.00 47.75 84 GLY A C 1
ATOM 587 O O . GLY A 1 84 ? -11.193 -7.162 20.524 1.00 47.75 84 GLY A O 1
ATOM 588 N N . ASP A 1 85 ? -9.804 -8.697 21.392 1.00 54.41 85 ASP A N 1
ATOM 589 C CA . ASP A 1 85 ? -9.118 -9.122 20.143 1.00 54.41 85 ASP A CA 1
ATOM 590 C C . ASP A 1 85 ? -10.077 -9.527 18.984 1.00 54.41 85 ASP A C 1
ATOM 592 O O . ASP A 1 85 ? -9.689 -9.570 17.819 1.00 54.41 85 ASP A O 1
ATOM 596 N N . ASP A 1 86 ? -11.372 -9.699 19.265 1.00 63.44 86 ASP A N 1
ATOM 597 C CA . ASP A 1 86 ? -12.435 -10.110 18.335 1.00 63.44 86 ASP A CA 1
ATOM 598 C C . ASP A 1 86 ? -13.034 -8.988 17.451 1.00 63.44 86 ASP A C 1
ATOM 600 O O . ASP A 1 86 ? -14.146 -9.120 16.932 1.00 63.44 86 ASP A O 1
ATOM 604 N N . SER A 1 87 ? -12.352 -7.853 17.257 1.00 72.94 87 SER A N 1
ATOM 605 C CA . SER A 1 87 ? -12.808 -6.854 16.272 1.00 72.94 87 SER A CA 1
ATOM 606 C C . SER A 1 87 ? -12.659 -7.396 14.843 1.00 72.94 87 SER A C 1
ATOM 608 O O . SER A 1 87 ? -11.661 -8.044 14.525 1.00 72.94 87 SER A O 1
ATOM 610 N N . MET A 1 88 ? -13.620 -7.100 13.964 1.00 90.88 88 MET A N 1
ATOM 611 C CA . MET A 1 88 ? -13.583 -7.512 12.558 1.00 90.88 88 MET A CA 1
ATOM 612 C C . MET A 1 88 ? -12.240 -7.099 11.912 1.00 90.88 88 MET A C 1
ATOM 614 O O . MET A 1 88 ? -11.874 -5.923 11.936 1.00 90.88 88 MET A O 1
ATOM 618 N N . LYS A 1 89 ? -11.512 -8.069 11.336 1.00 93.94 89 LYS A N 1
ATOM 619 C CA . LYS A 1 89 ? -10.239 -7.867 10.609 1.00 93.94 89 LYS A CA 1
ATOM 620 C C . LYS A 1 89 ? -10.460 -7.840 9.091 1.00 93.94 89 LYS A C 1
ATOM 622 O O . LYS A 1 89 ? -10.891 -8.849 8.531 1.00 93.94 89 LYS A O 1
ATOM 627 N N . VAL A 1 90 ? -10.130 -6.728 8.431 1.00 96.81 90 VAL A N 1
ATOM 628 C CA . VAL A 1 90 ? -10.248 -6.544 6.968 1.00 96.81 90 VAL A CA 1
ATOM 629 C C . VAL A 1 90 ? -8.889 -6.475 6.278 1.00 96.81 90 VAL A C 1
ATOM 631 O O . VAL A 1 90 ? -7.911 -6.013 6.863 1.00 96.81 90 VAL A O 1
ATOM 634 N N . ALA A 1 91 ? -8.850 -6.830 4.996 1.00 97.56 91 ALA A N 1
ATOM 635 C CA . ALA A 1 91 ? -7.791 -6.413 4.080 1.00 97.56 91 ALA A CA 1
ATOM 636 C C . ALA A 1 91 ? -8.386 -5.674 2.876 1.00 97.56 91 ALA A C 1
ATOM 638 O O . ALA A 1 91 ? -9.452 -6.049 2.385 1.00 97.56 91 ALA A O 1
ATOM 639 N N . TYR A 1 92 ? -7.698 -4.641 2.391 1.00 98.12 92 TYR A N 1
ATOM 640 C CA . TYR A 1 92 ? -8.136 -3.861 1.232 1.00 98.12 92 TYR A CA 1
ATOM 641 C C . TYR A 1 92 ? -7.313 -4.183 -0.012 1.00 98.12 92 TYR A C 1
ATOM 643 O O . TYR A 1 92 ? -6.090 -4.294 0.051 1.00 98.12 92 TYR A O 1
ATOM 651 N N . VAL A 1 93 ? -7.986 -4.281 -1.154 1.00 98.12 93 VAL A N 1
ATOM 652 C CA . VAL A 1 93 ? -7.360 -4.444 -2.468 1.00 98.12 93 VAL A CA 1
ATOM 653 C C . VAL A 1 93 ? -7.762 -3.268 -3.351 1.00 98.12 93 VAL A C 1
ATOM 655 O O . VAL A 1 93 ? -8.911 -3.169 -3.766 1.00 98.12 93 VAL A O 1
ATOM 658 N N . PHE A 1 94 ? -6.825 -2.371 -3.634 1.00 98.19 94 PHE A N 1
ATOM 659 C CA . PHE A 1 94 ? -7.032 -1.170 -4.443 1.00 98.19 94 PHE A CA 1
ATOM 660 C C . PHE A 1 94 ? -6.827 -1.497 -5.923 1.00 98.19 94 PHE A C 1
ATOM 662 O O . PHE A 1 94 ? -5.698 -1.456 -6.420 1.00 98.19 94 PHE A O 1
ATOM 669 N N . ALA A 1 95 ? -7.915 -1.861 -6.604 1.00 95.75 95 ALA A N 1
ATOM 670 C CA . ALA A 1 95 ? -7.900 -2.339 -7.990 1.00 95.75 95 ALA A CA 1
ATOM 671 C C . ALA A 1 95 ? -8.631 -1.403 -8.960 1.00 95.75 95 ALA A C 1
ATOM 673 O O . ALA A 1 95 ? -8.370 -1.436 -10.160 1.00 95.75 95 ALA A O 1
ATOM 674 N N . THR A 1 96 ? -9.535 -0.550 -8.475 1.00 96.38 96 THR A N 1
ATOM 675 C CA . THR A 1 96 ? -10.203 0.442 -9.321 1.00 96.38 96 THR A CA 1
ATOM 676 C C . THR A 1 96 ? -9.418 1.746 -9.380 1.00 96.38 96 THR A C 1
ATOM 678 O O . THR A 1 96 ? -8.614 2.074 -8.498 1.00 96.38 96 THR A O 1
ATOM 681 N N . ASN A 1 97 ? -9.671 2.506 -10.445 1.00 94.06 97 ASN A N 1
ATOM 682 C CA . ASN A 1 97 ? -9.064 3.810 -10.652 1.00 94.06 97 ASN A CA 1
ATOM 683 C C . ASN A 1 97 ? -9.400 4.772 -9.497 1.00 94.06 97 ASN A C 1
ATOM 685 O O . ASN A 1 97 ? -10.531 4.802 -9.005 1.00 94.06 97 ASN A O 1
ATOM 689 N N . MET A 1 98 ? -8.418 5.582 -9.094 1.00 92.62 98 MET A N 1
ATOM 690 C CA . MET A 1 98 ? -8.522 6.598 -8.037 1.00 92.62 98 MET A CA 1
ATOM 691 C C . MET A 1 98 ? -8.879 6.054 -6.643 1.00 92.62 98 MET A C 1
ATOM 693 O O . MET A 1 98 ? -9.227 6.827 -5.744 1.00 92.62 98 MET A O 1
ATOM 697 N N . SER A 1 99 ? -8.811 4.739 -6.421 1.00 96.75 99 SER A N 1
ATOM 698 C CA . SER A 1 99 ? -9.180 4.148 -5.132 1.00 96.75 99 SER A CA 1
ATOM 699 C C . SER A 1 99 ? -8.208 4.560 -4.017 1.00 96.75 99 SER A C 1
ATOM 701 O O . SER A 1 99 ? -8.664 4.825 -2.899 1.00 96.75 99 SER A O 1
ATOM 703 N N . SER A 1 100 ? -6.916 4.744 -4.321 1.00 95.44 100 SER A N 1
ATOM 704 C CA . SER A 1 100 ? -5.930 5.243 -3.349 1.00 95.44 100 SER A CA 1
ATOM 705 C C . SER A 1 100 ? -6.059 6.745 -3.045 1.00 95.44 100 SER A C 1
ATOM 707 O O . SER A 1 100 ? -5.906 7.177 -1.903 1.00 95.44 100 SER A O 1
ATOM 709 N N . THR A 1 101 ? -6.404 7.562 -4.036 1.00 93.19 101 THR A N 1
ATOM 710 C CA . THR A 1 101 ? -6.499 9.024 -3.876 1.00 93.19 101 THR A CA 1
ATOM 711 C C . THR A 1 101 ? -7.839 9.489 -3.314 1.00 93.19 101 THR A C 1
ATOM 713 O O . THR A 1 101 ? -7.912 10.554 -2.708 1.00 93.19 101 THR A O 1
ATOM 716 N N . PHE A 1 102 ? -8.913 8.722 -3.525 1.00 94.50 102 PHE A N 1
ATOM 717 C CA . PHE A 1 102 ? -10.249 9.061 -3.035 1.00 94.50 102 PHE A CA 1
ATOM 718 C C . PHE A 1 102 ? -10.627 8.220 -1.814 1.00 94.50 102 PHE A C 1
ATOM 720 O O . PHE A 1 102 ? -10.611 8.722 -0.690 1.00 94.50 102 PHE A O 1
ATOM 727 N N . LYS A 1 103 ? -10.924 6.928 -2.011 1.00 96.94 103 LYS A N 1
ATOM 728 C CA . LYS A 1 103 ? -11.462 6.063 -0.946 1.00 96.94 103 LYS A CA 1
ATOM 729 C C . LYS A 1 103 ? -10.465 5.896 0.202 1.00 96.94 103 LYS A C 1
ATOM 731 O O . LYS A 1 103 ? -10.840 6.010 1.365 1.00 96.94 103 LYS A O 1
ATOM 736 N N . LEU A 1 104 ? -9.188 5.683 -0.105 1.00 97.38 104 LEU A N 1
ATOM 737 C CA . LEU A 1 104 ? -8.155 5.596 0.923 1.00 97.38 104 LEU A CA 1
ATOM 738 C C . LEU A 1 104 ? -7.855 6.959 1.549 1.00 97.38 104 LEU A C 1
ATOM 740 O O . LEU A 1 104 ? -8.082 7.130 2.745 1.00 97.38 104 LEU A O 1
ATOM 744 N N . ALA A 1 105 ? -7.372 7.925 0.76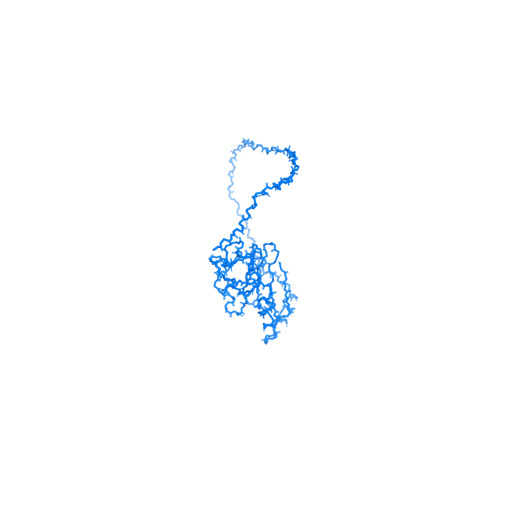2 1.00 96.94 105 ALA A N 1
ATOM 745 C CA . ALA A 1 105 ? -6.844 9.175 1.312 1.00 96.94 105 ALA A CA 1
ATOM 746 C C . ALA A 1 105 ? -7.895 10.045 2.023 1.00 96.94 105 ALA A C 1
ATOM 748 O O . ALA A 1 105 ? -7.563 10.722 2.998 1.00 96.94 105 ALA A O 1
ATOM 749 N N . GLN A 1 106 ? -9.147 10.045 1.549 1.00 96.56 106 GLN A N 1
ATOM 750 C CA . GLN A 1 106 ? -10.200 10.927 2.069 1.00 96.56 106 GLN A CA 1
ATOM 751 C C . GLN A 1 106 ? -11.182 10.229 3.014 1.00 96.56 106 GLN A C 1
ATOM 753 O O . GLN A 1 106 ? -11.904 10.918 3.733 1.00 96.56 106 GLN A O 1
ATOM 758 N N . MET A 1 107 ? -11.229 8.890 3.034 1.00 96.12 107 MET A N 1
ATOM 759 C CA . MET A 1 107 ? -12.187 8.146 3.864 1.00 96.12 107 MET A CA 1
ATOM 760 C C . MET A 1 107 ? -11.489 7.185 4.826 1.00 96.12 107 MET A C 1
ATOM 762 O O . MET A 1 107 ? -11.563 7.388 6.034 1.00 96.12 107 MET A O 1
ATOM 766 N N . ILE A 1 108 ? -10.798 6.162 4.317 1.00 97.31 108 ILE A N 1
ATOM 767 C CA . ILE A 1 108 ? -10.262 5.074 5.152 1.00 97.31 108 ILE A CA 1
ATOM 768 C C . ILE A 1 108 ? -9.129 5.572 6.053 1.00 97.31 108 ILE A C 1
ATOM 770 O O . ILE A 1 108 ? -9.179 5.365 7.262 1.00 97.31 108 ILE A O 1
ATOM 774 N N . LEU A 1 109 ? -8.128 6.261 5.498 1.00 97.62 109 LEU A N 1
ATOM 775 C CA . LEU A 1 109 ? -6.961 6.704 6.263 1.00 97.62 109 LEU A CA 1
ATOM 776 C C . LEU A 1 109 ? -7.342 7.667 7.409 1.00 97.62 109 LEU A C 1
ATOM 778 O O . LEU A 1 109 ? -6.977 7.371 8.547 1.00 97.62 109 LEU A O 1
ATOM 782 N N . PRO A 1 110 ? -8.145 8.733 7.191 1.00 97.56 110 PRO A N 1
ATOM 783 C CA . PRO A 1 110 ? -8.602 9.592 8.288 1.00 97.56 110 PRO A CA 1
ATOM 784 C C . PRO A 1 110 ? -9.404 8.851 9.369 1.00 97.56 110 PRO A C 1
ATOM 786 O O . PRO A 1 110 ? -9.346 9.209 10.547 1.00 97.56 110 PRO A O 1
ATOM 789 N N . GLN A 1 111 ? -10.164 7.815 8.997 1.00 96.50 111 GLN A N 1
ATOM 790 C CA . GLN A 1 111 ? -10.923 7.012 9.960 1.00 96.50 111 GLN A CA 1
ATOM 791 C C . GLN A 1 111 ? -10.020 6.127 10.826 1.00 96.50 111 GLN A C 1
ATOM 793 O O . GLN A 1 111 ? -10.286 5.959 12.018 1.00 96.50 111 GLN A O 1
ATOM 798 N N . ILE A 1 112 ? -8.949 5.573 10.250 1.00 95.94 112 ILE A N 1
ATOM 799 C CA . ILE A 1 112 ? -7.959 4.796 11.007 1.00 95.94 112 ILE A CA 1
ATOM 800 C C . ILE A 1 112 ? -7.186 5.725 11.950 1.00 95.94 112 ILE A C 1
ATOM 802 O O . ILE A 1 112 ? -7.079 5.428 13.136 1.00 95.94 112 ILE A O 1
ATOM 806 N N . GLU A 1 113 ? -6.723 6.877 11.458 1.00 95.19 113 GLU A N 1
ATOM 807 C CA . GLU A 1 113 ? -5.998 7.874 12.265 1.00 95.19 113 GLU A CA 1
ATOM 808 C C . GLU A 1 113 ? -6.830 8.402 13.444 1.00 95.19 113 GLU A C 1
ATOM 810 O O . GLU A 1 113 ? -6.298 8.653 14.522 1.00 95.19 113 GLU A O 1
ATOM 815 N N . SER A 1 114 ? -8.142 8.562 13.256 1.00 95.19 114 SER A N 1
ATOM 816 C CA . SER A 1 114 ? -9.061 9.007 14.314 1.00 95.19 114 SER A CA 1
ATOM 817 C C . SER A 1 114 ? -9.623 7.869 15.173 1.00 95.19 114 SER A C 1
ATOM 819 O O . SER A 1 114 ? -10.425 8.125 16.073 1.00 95.19 114 SER A O 1
ATOM 821 N N . GLY A 1 115 ? -9.228 6.620 14.908 1.00 91.94 115 GLY A N 1
ATOM 822 C CA . GLY A 1 115 ? -9.661 5.448 15.669 1.00 91.94 115 GLY A CA 1
ATOM 823 C C . GLY A 1 115 ? -11.153 5.119 15.542 1.00 91.94 115 GLY A C 1
ATOM 824 O O . GLY A 1 115 ? -11.698 4.427 16.399 1.00 91.94 115 GLY A O 1
ATOM 825 N N . ASN A 1 116 ? -11.837 5.608 14.501 1.00 92.88 116 ASN A N 1
ATOM 826 C CA . ASN A 1 116 ? -13.279 5.413 14.303 1.00 92.88 116 ASN A CA 1
ATOM 827 C C . ASN A 1 116 ? -13.634 4.554 13.075 1.00 92.88 116 ASN A C 1
ATOM 829 O O . ASN A 1 116 ? -14.803 4.485 12.701 1.00 92.88 116 ASN A O 1
ATOM 833 N N . HIS A 1 117 ? -12.652 3.869 12.477 1.00 93.69 117 HIS A N 1
ATOM 834 C CA . HIS A 1 117 ? -12.861 3.004 11.310 1.00 93.69 117 HIS A CA 1
ATOM 835 C C . HIS A 1 117 ? -13.785 1.804 11.583 1.00 93.69 117 HIS A C 1
ATOM 837 O O . HIS A 1 117 ? -14.486 1.346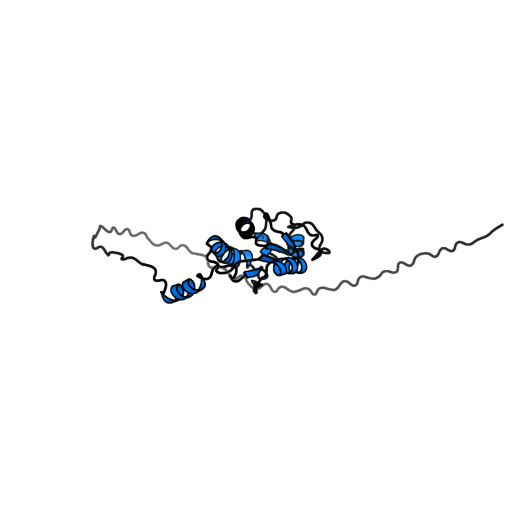 10.685 1.00 93.69 117 HIS A O 1
ATOM 843 N N . GLY A 1 118 ? -13.815 1.295 12.820 1.00 90.12 118 GLY A N 1
ATOM 844 C CA . GLY A 1 118 ? -14.714 0.208 13.233 1.00 90.12 118 GLY A CA 1
ATOM 845 C C . GLY A 1 118 ? -14.271 -1.208 12.835 1.00 90.12 118 GLY A C 1
ATOM 846 O O . GLY A 1 118 ? -14.911 -2.173 13.242 1.00 90.12 118 GLY A O 1
ATOM 847 N N . ALA A 1 119 ? -13.168 -1.345 12.098 1.00 93.25 119 ALA A N 1
ATOM 848 C CA . ALA A 1 119 ? -12.513 -2.613 11.788 1.00 93.25 119 ALA A CA 1
ATOM 849 C C . ALA A 1 119 ? -10.993 -2.479 11.950 1.00 93.25 119 ALA A C 1
ATOM 851 O O . ALA A 1 119 ? -10.432 -1.395 11.761 1.00 93.25 119 ALA A O 1
ATOM 852 N N . LYS A 1 120 ? -10.316 -3.583 12.268 1.00 94.06 120 LYS A N 1
ATOM 853 C CA . LYS A 1 120 ? -8.853 -3.652 12.268 1.00 94.06 120 LYS A CA 1
ATOM 854 C C . LYS A 1 120 ? -8.379 -3.976 10.856 1.00 94.06 120 LYS A C 1
ATOM 856 O O . LYS A 1 120 ? -8.754 -4.998 10.290 1.00 94.06 120 LYS A O 1
ATOM 861 N N . VAL A 1 121 ? -7.550 -3.119 10.275 1.00 96.06 121 VAL A N 1
ATOM 862 C CA . VAL A 1 121 ? -6.982 -3.386 8.950 1.00 96.06 121 VAL A CA 1
ATOM 863 C C . VAL A 1 121 ? -5.737 -4.247 9.117 1.00 96.06 121 VAL A C 1
ATOM 865 O O . VAL A 1 121 ? -4.810 -3.850 9.808 1.00 96.06 121 VAL A O 1
ATOM 868 N N . ALA A 1 122 ? -5.722 -5.428 8.509 1.00 95.81 122 ALA A N 1
ATOM 869 C CA . ALA A 1 122 ? -4.570 -6.328 8.513 1.00 95.81 122 ALA A CA 1
ATOM 870 C C . ALA A 1 122 ? -3.585 -6.002 7.384 1.00 95.81 122 ALA A C 1
ATOM 872 O O . ALA A 1 122 ? -2.375 -6.130 7.549 1.00 95.81 122 ALA A O 1
ATOM 873 N N . GLY A 1 123 ? -4.092 -5.556 6.232 1.00 96.62 123 GLY A N 1
ATOM 874 C CA . GLY A 1 123 ? -3.242 -5.235 5.098 1.00 96.62 123 GLY A CA 1
ATOM 875 C C . GLY A 1 123 ? -3.938 -4.507 3.958 1.00 96.62 123 GLY A C 1
ATOM 876 O O . GLY A 1 123 ? -5.168 -4.447 3.882 1.00 96.62 123 GLY A O 1
ATOM 877 N N . MET A 1 124 ? -3.122 -3.950 3.071 1.00 98.12 124 MET A N 1
ATOM 878 C CA . MET A 1 124 ? -3.529 -3.213 1.884 1.00 98.12 124 MET A CA 1
ATOM 879 C C . MET A 1 124 ? -2.655 -3.611 0.691 1.00 98.12 124 MET A C 1
ATOM 881 O O . MET A 1 124 ? -1.428 -3.539 0.769 1.00 98.12 124 MET A O 1
ATOM 885 N N . MET A 1 125 ? -3.291 -3.996 -0.415 1.00 98.06 125 MET A N 1
ATOM 886 C CA . MET A 1 125 ? -2.642 -4.320 -1.686 1.00 98.06 125 MET A CA 1
ATOM 887 C C . MET A 1 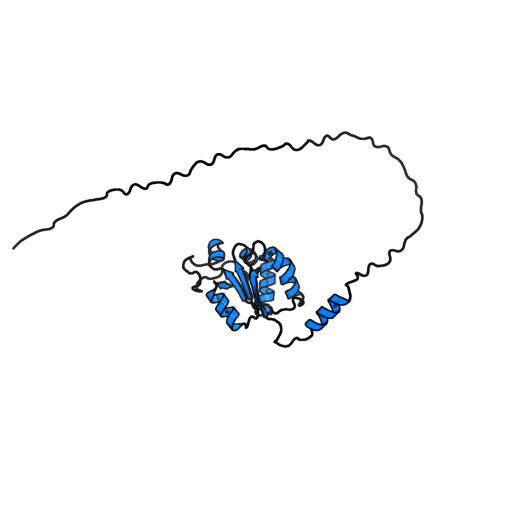125 ? -2.999 -3.280 -2.746 1.00 98.06 125 MET A C 1
ATOM 889 O O . MET A 1 125 ? -4.175 -2.955 -2.909 1.00 98.06 125 MET A O 1
ATOM 893 N N . PHE A 1 126 ? -2.010 -2.802 -3.497 1.00 98.31 126 PHE A N 1
ATOM 894 C CA . PHE A 1 126 ? -2.182 -1.738 -4.485 1.00 98.31 126 PHE A CA 1
ATOM 895 C C . PHE A 1 126 ? -1.839 -2.210 -5.900 1.00 98.31 126 PHE A C 1
ATOM 897 O O . PHE A 1 126 ? -0.752 -2.741 -6.148 1.00 98.31 126 PHE A O 1
ATOM 904 N N . PHE A 1 127 ? -2.760 -1.968 -6.834 1.00 97.81 127 PHE A N 1
ATOM 905 C CA . PHE A 1 127 ? -2.607 -2.276 -8.255 1.00 97.81 127 PHE A CA 1
ATOM 906 C C . PHE A 1 127 ? -2.575 -1.016 -9.121 1.00 97.81 127 PHE A C 1
ATOM 908 O O . PHE A 1 127 ? -3.062 0.049 -8.737 1.00 97.81 127 PHE A O 1
ATOM 915 N N . ASP A 1 128 ? -2.009 -1.170 -10.316 1.00 96.56 128 ASP A N 1
ATOM 916 C CA . ASP A 1 128 ? -1.913 -0.141 -11.348 1.00 96.56 128 ASP A CA 1
ATOM 917 C C . ASP A 1 128 ? -1.369 1.189 -10.816 1.00 96.56 128 ASP A C 1
ATOM 919 O O . ASP A 1 128 ? -0.309 1.210 -10.191 1.00 96.56 128 ASP A O 1
ATOM 923 N N . ASP A 1 129 ? -2.053 2.298 -11.090 1.00 96.81 129 ASP A N 1
ATOM 924 C CA . ASP A 1 129 ? -1.623 3.639 -10.690 1.00 96.81 129 ASP A CA 1
ATOM 925 C C . ASP A 1 129 ? -1.887 3.925 -9.210 1.00 96.81 129 ASP A C 1
ATOM 927 O O . ASP A 1 129 ? -1.347 4.889 -8.665 1.00 96.81 129 ASP A O 1
ATOM 931 N N . ASN A 1 130 ? -2.646 3.070 -8.513 1.00 97.81 130 ASN A N 1
ATOM 932 C CA . ASN A 1 130 ? -2.890 3.268 -7.087 1.00 97.81 130 ASN A CA 1
ATOM 933 C C . ASN A 1 130 ? -1.594 3.178 -6.270 1.00 97.81 130 ASN A C 1
ATOM 935 O O . ASN A 1 130 ? -1.538 3.755 -5.188 1.00 97.81 130 ASN A O 1
ATOM 939 N N . ILE A 1 131 ? -0.546 2.528 -6.795 1.00 97.69 131 ILE A N 1
ATOM 940 C CA . ILE A 1 131 ? 0.759 2.418 -6.131 1.00 97.69 131 ILE A CA 1
ATOM 941 C C . ILE A 1 131 ? 1.494 3.760 -6.015 1.00 97.69 131 ILE A C 1
ATOM 943 O O . ILE A 1 131 ? 2.405 3.873 -5.201 1.00 97.69 131 ILE A O 1
ATOM 947 N N . PHE A 1 132 ? 1.139 4.778 -6.810 1.00 97.56 132 PHE A N 1
ATOM 948 C CA . PHE A 1 132 ? 1.857 6.057 -6.783 1.00 97.56 132 PHE A CA 1
ATOM 949 C C . PHE A 1 132 ? 1.732 6.777 -5.443 1.00 97.56 132 PHE A C 1
ATOM 951 O O . PHE A 1 132 ? 2.669 7.469 -5.053 1.00 97.56 132 PHE A O 1
ATOM 958 N N . CYS A 1 133 ? 0.640 6.556 -4.704 1.00 97.00 133 CYS A N 1
ATOM 959 C CA . CYS A 1 133 ? 0.507 7.110 -3.360 1.00 97.00 133 CYS A CA 1
ATOM 960 C C . CYS A 1 133 ? 1.504 6.498 -2.369 1.00 97.00 133 CYS A C 1
ATOM 962 O O . CYS A 1 133 ? 1.666 7.038 -1.291 1.00 97.00 133 CYS A O 1
ATOM 964 N N . LEU A 1 134 ? 2.141 5.366 -2.689 1.00 97.62 134 LEU A N 1
ATOM 965 C CA . LEU A 1 134 ? 3.147 4.720 -1.841 1.00 97.62 134 LEU A CA 1
ATOM 966 C C . LEU A 1 134 ? 4.568 5.193 -2.151 1.00 97.62 134 LEU A C 1
ATOM 968 O O . LEU A 1 134 ? 5.519 4.685 -1.561 1.00 97.62 134 LEU A O 1
ATOM 972 N N . LYS A 1 135 ? 4.738 6.113 -3.103 1.00 97.69 135 LYS A N 1
ATOM 973 C CA . LYS A 1 135 ? 6.046 6.661 -3.445 1.00 97.69 135 LYS A CA 1
ATOM 974 C C . LYS A 1 135 ? 6.591 7.468 -2.269 1.00 97.69 135 LYS A C 1
ATOM 976 O O . LYS A 1 135 ? 5.874 8.264 -1.668 1.00 97.69 135 LYS A O 1
ATOM 981 N N . LYS A 1 136 ? 7.885 7.317 -1.996 1.00 97.31 136 LYS A N 1
ATOM 982 C CA . LYS A 1 136 ? 8.580 8.086 -0.966 1.00 97.31 136 LYS A CA 1
ATOM 983 C C . LYS A 1 136 ? 8.370 9.589 -1.171 1.00 97.31 136 LYS A C 1
ATOM 985 O O . LYS A 1 136 ? 8.581 10.109 -2.271 1.00 97.31 136 LYS A O 1
ATOM 990 N N . GLY A 1 137 ? 7.978 10.276 -0.102 1.00 96.75 137 GLY A N 1
ATOM 991 C CA . GLY A 1 137 ? 7.641 11.697 -0.110 1.00 96.75 137 GLY A CA 1
ATOM 992 C C . GLY A 1 137 ? 6.198 12.023 -0.513 1.00 96.75 137 GLY A C 1
ATOM 993 O O . GLY A 1 137 ? 5.840 13.201 -0.501 1.00 96.75 137 GLY A O 1
ATOM 994 N N . ASP A 1 138 ? 5.360 11.036 -0.851 1.00 97.19 138 ASP A N 1
ATOM 995 C CA . ASP A 1 138 ? 3.928 11.267 -1.061 1.00 97.19 138 ASP A CA 1
ATOM 996 C C . ASP A 1 138 ? 3.213 11.515 0.284 1.00 97.19 138 ASP A C 1
ATOM 998 O O . ASP A 1 138 ? 3.326 10.704 1.206 1.00 97.19 138 ASP A O 1
ATOM 1002 N N . PRO A 1 139 ? 2.438 12.604 0.436 1.00 96.44 139 PRO A N 1
ATOM 1003 C CA . PRO A 1 139 ? 1.826 12.949 1.718 1.00 96.44 139 PRO A CA 1
ATOM 1004 C C . PRO A 1 139 ? 0.815 11.908 2.224 1.00 96.44 139 PRO A C 1
ATOM 1006 O O . PRO A 1 139 ? 0.624 11.791 3.437 1.00 96.44 139 PRO A O 1
ATOM 1009 N N . VAL A 1 140 ? 0.144 11.170 1.335 1.00 96.62 140 VAL A N 1
ATOM 1010 C CA . VAL A 1 140 ? -0.775 10.087 1.718 1.00 96.62 140 VAL A CA 1
ATOM 1011 C C . VAL A 1 140 ? 0.026 8.846 2.096 1.00 96.62 140 VAL A C 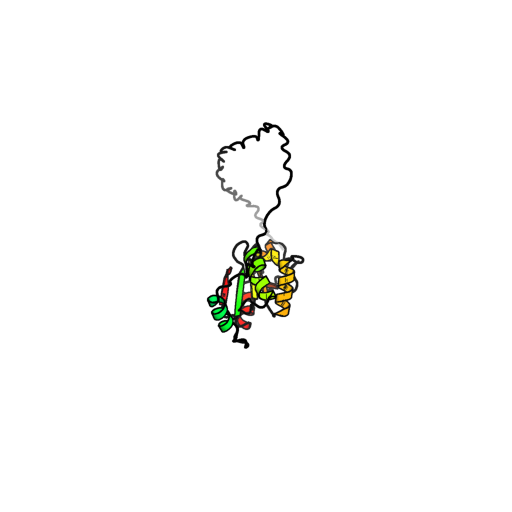1
ATOM 1013 O O . VAL A 1 140 ? -0.262 8.237 3.128 1.00 96.62 140 VAL A O 1
ATOM 1016 N N . GLY A 1 141 ? 1.045 8.508 1.305 1.00 97.00 141 GLY A N 1
ATOM 1017 C CA . GLY A 1 141 ? 1.941 7.377 1.553 1.00 97.00 141 GLY A CA 1
ATOM 1018 C C . GLY A 1 141 ? 2.651 7.446 2.893 1.00 97.00 141 GLY A C 1
ATOM 1019 O O . GLY A 1 141 ? 2.594 6.488 3.658 1.00 97.00 141 GLY A O 1
ATOM 1020 N N . GLU A 1 142 ? 3.247 8.592 3.222 1.00 97.81 142 GLU A N 1
ATOM 1021 C CA . GLU A 1 142 ? 3.989 8.778 4.477 1.00 97.81 142 GLU A CA 1
ATOM 1022 C C . GLU A 1 142 ? 3.081 8.637 5.709 1.00 97.81 142 GLU A C 1
ATOM 1024 O O . GLU A 1 142 ? 3.437 8.004 6.708 1.00 97.81 142 GLU A O 1
ATOM 1029 N N . ARG A 1 143 ? 1.858 9.176 5.630 1.00 97.50 143 ARG A N 1
ATOM 1030 C CA . ARG A 1 143 ? 0.849 9.011 6.687 1.00 97.50 143 ARG A CA 1
ATOM 1031 C C . ARG A 1 143 ? 0.428 7.555 6.829 1.00 97.50 143 ARG A C 1
ATOM 1033 O O . ARG A 1 143 ? 0.373 7.037 7.945 1.00 97.50 143 ARG A O 1
ATOM 1040 N N . LEU A 1 144 ? 0.162 6.889 5.707 1.00 97.81 144 LEU A N 1
ATOM 1041 C CA . LEU A 1 144 ? -0.231 5.487 5.704 1.00 97.81 144 LEU A CA 1
ATOM 1042 C C . LEU A 1 144 ? 0.881 4.584 6.248 1.00 97.81 144 LEU A C 1
ATOM 1044 O O . LEU A 1 144 ? 0.591 3.705 7.052 1.00 97.81 144 LEU A O 1
ATOM 1048 N N . ALA A 1 145 ? 2.136 4.816 5.865 1.00 97.25 145 ALA A N 1
ATOM 1049 C CA . ALA A 1 145 ? 3.296 4.066 6.343 1.00 97.25 145 ALA A CA 1
ATOM 1050 C C . ALA A 1 145 ? 3.459 4.172 7.866 1.00 97.25 145 ALA A C 1
ATOM 1052 O O . ALA A 1 145 ? 3.670 3.164 8.546 1.00 97.25 145 ALA A O 1
ATOM 1053 N N . LYS A 1 146 ? 3.275 5.374 8.425 1.00 97.44 146 LYS A N 1
ATOM 1054 C CA . LYS A 1 146 ? 3.282 5.583 9.878 1.00 97.44 146 LYS A CA 1
ATOM 1055 C C . LYS A 1 146 ? 2.192 4.761 10.572 1.00 97.44 146 LYS A C 1
ATOM 1057 O O . LYS A 1 146 ? 2.494 3.994 11.485 1.00 97.44 146 LYS A O 1
ATOM 1062 N N . VAL A 1 147 ? 0.948 4.886 10.111 1.00 96.00 147 VAL A N 1
ATOM 1063 C CA . VAL A 1 147 ? -0.203 4.159 10.672 1.00 96.00 147 VAL A CA 1
ATOM 1064 C C . VAL A 1 147 ? -0.025 2.645 10.532 1.00 96.00 147 VAL A C 1
ATOM 1066 O O . VAL A 1 147 ? -0.344 1.891 11.450 1.00 96.00 147 VAL A O 1
ATOM 1069 N N . ALA A 1 148 ? 0.523 2.188 9.407 1.00 96.19 148 ALA A N 1
ATOM 1070 C CA . ALA A 1 148 ? 0.797 0.780 9.171 1.00 96.19 148 ALA A CA 1
ATOM 1071 C C . ALA A 1 148 ? 1.837 0.229 10.148 1.00 96.19 148 ALA A C 1
ATOM 1073 O O . ALA A 1 148 ? 1.630 -0.842 10.714 1.00 96.19 148 ALA A O 1
ATOM 1074 N N . LYS A 1 149 ? 2.909 0.980 10.413 1.00 95.31 149 LYS A N 1
ATOM 1075 C CA . LYS A 1 149 ? 3.923 0.605 11.404 1.00 95.31 149 LYS A CA 1
ATOM 1076 C C . LYS A 1 149 ? 3.349 0.532 12.821 1.00 95.31 149 LYS A C 1
ATOM 1078 O O . LYS A 1 149 ? 3.674 -0.396 13.555 1.00 95.31 149 LYS A O 1
ATOM 1083 N N . GLU A 1 150 ? 2.505 1.489 13.201 1.00 93.94 150 GLU A N 1
ATOM 1084 C CA . GLU A 1 150 ? 1.881 1.544 14.532 1.00 93.94 150 GLU A CA 1
ATOM 1085 C C . GLU A 1 150 ? 0.887 0.396 14.757 1.00 93.94 150 GLU A C 1
ATOM 1087 O O . GLU A 1 150 ? 0.834 -0.174 15.845 1.00 93.94 150 GLU A O 1
ATOM 1092 N N . ASN A 1 151 ? 0.138 0.019 13.718 1.00 90.94 151 ASN A N 1
ATOM 1093 C CA . ASN A 1 151 ? -0.930 -0.979 13.811 1.00 90.94 151 ASN A CA 1
ATOM 1094 C C . ASN A 1 151 ? -0.525 -2.384 13.333 1.00 90.94 151 ASN A C 1
ATOM 1096 O O . ASN A 1 151 ? -1.345 -3.304 13.394 1.00 90.94 151 ASN A O 1
ATOM 1100 N N . GLY A 1 152 ? 0.711 -2.558 12.853 1.00 92.88 152 GLY A N 1
ATOM 1101 C CA . GLY A 1 152 ? 1.200 -3.819 12.289 1.00 92.88 152 GLY A CA 1
ATOM 1102 C C . GLY A 1 152 ? 0.486 -4.211 10.993 1.00 92.88 152 GLY A C 1
ATOM 1103 O O . GLY A 1 152 ? 0.134 -5.374 10.815 1.00 92.88 152 GLY A O 1
ATOM 1104 N N . MET A 1 153 ? 0.215 -3.241 10.117 1.00 94.81 153 MET A N 1
ATOM 1105 C CA . MET A 1 153 ? -0.480 -3.463 8.847 1.00 94.81 153 MET A CA 1
ATOM 1106 C C . MET A 1 153 ? 0.509 -3.794 7.732 1.00 94.81 153 MET A C 1
ATOM 1108 O O . MET A 1 153 ? 1.530 -3.125 7.574 1.00 94.81 153 MET A O 1
ATOM 1112 N N . LEU A 1 154 ? 0.149 -4.753 6.885 1.00 96.25 154 LEU A N 1
ATOM 1113 C CA . LEU A 1 154 ? 0.854 -5.005 5.633 1.00 96.25 154 LEU A CA 1
ATOM 1114 C C . LEU A 1 154 ? 0.543 -3.907 4.605 1.00 96.25 154 LEU A C 1
ATOM 1116 O O . LEU A 1 154 ? -0.620 -3.695 4.266 1.00 96.25 154 LEU A O 1
ATOM 1120 N N . LEU A 1 155 ? 1.568 -3.276 4.035 1.00 97.88 155 LEU A N 1
ATOM 1121 C CA . LEU A 1 155 ? 1.439 -2.458 2.826 1.00 97.88 155 LEU A CA 1
ATOM 1122 C C . LEU A 1 155 ? 2.180 -3.146 1.682 1.00 97.88 155 LEU A C 1
ATOM 1124 O O . LEU A 1 155 ? 3.385 -3.371 1.781 1.00 97.88 155 LEU A O 1
ATOM 1128 N N . MET A 1 156 ? 1.471 -3.478 0.605 1.00 97.94 156 MET A N 1
ATOM 1129 C CA . MET A 1 156 ? 2.044 -4.192 -0.534 1.00 97.94 156 MET A CA 1
ATOM 1130 C C . MET A 1 156 ? 1.687 -3.518 -1.860 1.00 97.94 156 MET A C 1
ATOM 1132 O O . MET A 1 156 ? 0.516 -3.291 -2.164 1.00 97.94 156 MET A O 1
ATOM 1136 N N . ALA A 1 157 ? 2.695 -3.224 -2.675 1.00 97.81 157 ALA A N 1
ATOM 1137 C CA . ALA A 1 157 ? 2.528 -2.825 -4.068 1.00 97.81 157 ALA A CA 1
ATOM 1138 C C . ALA A 1 157 ? 2.706 -4.038 -4.993 1.00 97.81 157 ALA A C 1
ATOM 1140 O O . ALA A 1 157 ? 3.582 -4.870 -4.767 1.00 97.81 157 ALA A O 1
ATOM 1141 N N . CYS A 1 158 ? 1.907 -4.128 -6.057 1.00 97.69 158 CYS A N 1
ATOM 1142 C CA . CYS A 1 158 ? 2.049 -5.189 -7.055 1.00 97.69 158 CYS A CA 1
ATOM 1143 C C . CYS A 1 158 ? 3.414 -5.144 -7.768 1.00 97.69 158 CYS A C 1
ATOM 1145 O O . CYS A 1 158 ? 3.730 -4.126 -8.389 1.00 97.69 158 CYS A O 1
ATOM 1147 N N . ASP A 1 159 ? 4.145 -6.269 -7.781 1.00 96.31 159 ASP A N 1
ATOM 1148 C CA . ASP A 1 159 ? 5.444 -6.462 -8.461 1.00 96.31 159 ASP A CA 1
ATOM 1149 C C . ASP A 1 159 ? 5.494 -5.833 -9.853 1.00 96.31 159 ASP A C 1
ATOM 1151 O O . ASP A 1 159 ? 6.228 -4.878 -10.112 1.00 96.31 159 ASP A O 1
ATOM 1155 N N . GLN A 1 160 ? 4.657 -6.331 -10.764 1.00 96.31 160 GLN A N 1
ATOM 1156 C CA . GLN A 1 160 ? 4.649 -5.868 -12.149 1.00 96.31 160 GLN A CA 1
ATOM 1157 C C . GLN A 1 160 ? 4.185 -4.418 -12.276 1.00 96.31 160 GLN A C 1
ATOM 1159 O O . GLN A 1 160 ? 4.570 -3.722 -13.216 1.00 96.31 160 GLN A O 1
ATOM 1164 N N . CYS A 1 161 ? 3.323 -3.938 -11.378 1.00 97.00 161 CYS A N 1
ATOM 1165 C CA . CYS A 1 161 ? 2.905 -2.539 -11.410 1.00 97.00 161 CYS A CA 1
ATOM 1166 C C . CYS A 1 161 ? 4.052 -1.620 -10.992 1.00 97.00 161 CYS A C 1
ATOM 1168 O O . CYS A 1 161 ? 4.251 -0.596 -11.648 1.00 97.00 161 CYS A O 1
ATOM 1170 N N . ALA A 1 162 ? 4.806 -2.011 -9.963 1.00 97.25 162 ALA A N 1
ATOM 1171 C CA . ALA A 1 162 ? 5.955 -1.282 -9.454 1.00 97.25 162 ALA A CA 1
ATOM 1172 C C . ALA A 1 162 ? 7.119 -1.293 -10.453 1.00 97.25 162 ALA A C 1
ATOM 1174 O O . ALA A 1 162 ? 7.644 -0.227 -10.768 1.00 97.25 162 ALA A O 1
ATOM 1175 N N . ILE A 1 163 ? 7.454 -2.445 -11.043 1.00 97.25 163 ILE A N 1
ATOM 1176 C CA . ILE A 1 163 ? 8.512 -2.555 -12.065 1.00 97.25 163 ILE A CA 1
ATOM 1177 C C . ILE A 1 163 ? 8.191 -1.667 -13.274 1.00 97.25 163 ILE A C 1
ATOM 1179 O O . ILE A 1 163 ? 9.007 -0.827 -13.655 1.00 97.25 163 ILE A O 1
ATOM 1183 N N . ARG A 1 164 ? 6.972 -1.762 -13.831 1.00 96.38 164 ARG A N 1
ATOM 1184 C CA . ARG A 1 164 ? 6.540 -0.934 -14.979 1.00 96.38 164 ARG A CA 1
ATOM 1185 C C . ARG A 1 164 ? 6.592 0.571 -14.701 1.00 96.38 164 ARG A C 1
ATOM 1187 O O . ARG A 1 164 ? 6.692 1.355 -15.639 1.00 96.38 164 ARG A O 1
ATOM 1194 N N . ARG A 1 165 ? 6.509 0.974 -13.431 1.00 96.44 165 ARG A N 1
ATOM 1195 C CA . ARG A 1 165 ? 6.517 2.376 -12.983 1.00 96.44 165 ARG A CA 1
ATOM 1196 C C . ARG A 1 165 ? 7.850 2.800 -12.364 1.00 96.44 165 ARG A C 1
ATOM 1198 O O . ARG A 1 165 ? 7.933 3.905 -11.836 1.00 96.44 165 ARG A O 1
ATOM 1205 N N . ASN A 1 166 ? 8.889 1.962 -12.457 1.00 96.62 166 ASN A N 1
ATOM 1206 C CA . ASN A 1 166 ? 10.218 2.212 -11.890 1.00 96.62 166 ASN A CA 1
ATOM 1207 C C . ASN A 1 166 ? 10.192 2.464 -10.362 1.00 96.62 166 ASN A C 1
ATOM 1209 O O . ASN A 1 166 ? 10.953 3.279 -9.848 1.00 96.62 166 ASN A O 1
ATOM 1213 N N . LEU A 1 167 ? 9.311 1.753 -9.650 1.00 97.06 167 LEU A N 1
ATOM 1214 C CA . LEU A 1 167 ? 9.152 1.757 -8.185 1.00 97.06 167 LEU A CA 1
ATOM 1215 C C . LEU A 1 167 ? 9.602 0.433 -7.530 1.00 97.06 167 LEU A C 1
ATOM 1217 O O . LEU A 1 167 ? 9.323 0.162 -6.363 1.00 97.06 167 LEU A O 1
ATOM 1221 N N . ALA A 1 168 ? 10.281 -0.428 -8.286 1.00 97.06 168 ALA A N 1
ATOM 1222 C CA . ALA A 1 168 ? 10.887 -1.653 -7.780 1.00 97.06 168 ALA A CA 1
ATOM 1223 C C . ALA A 1 168 ? 12.156 -2.003 -8.564 1.00 97.06 168 ALA A C 1
ATOM 1225 O O . ALA A 1 168 ? 12.300 -1.604 -9.723 1.00 97.06 168 ALA A O 1
ATOM 1226 N N . ASN A 1 169 ? 13.057 -2.762 -7.940 1.00 96.69 169 ASN A N 1
ATOM 1227 C CA . ASN A 1 169 ? 14.158 -3.438 -8.620 1.00 96.69 169 ASN A CA 1
ATOM 1228 C C . ASN A 1 169 ? 13.781 -4.907 -8.846 1.00 96.69 169 ASN A C 1
ATOM 1230 O O . ASN A 1 169 ? 13.383 -5.601 -7.909 1.00 96.69 169 ASN A O 1
ATOM 1234 N N . GLY A 1 170 ? 13.931 -5.373 -10.083 1.00 93.50 170 GLY A N 1
ATOM 1235 C CA . GLY A 1 170 ? 13.595 -6.728 -10.512 1.00 93.50 170 GLY A CA 1
ATOM 1236 C C . GLY A 1 170 ? 13.230 -6.755 -11.993 1.00 93.50 170 GLY A C 1
ATOM 1237 O O . GLY A 1 170 ? 13.296 -5.727 -12.676 1.00 93.50 170 GLY A O 1
ATOM 1238 N N . THR A 1 171 ? 12.832 -7.921 -12.488 1.00 94.06 171 THR A N 1
ATOM 1239 C CA . THR A 1 171 ? 12.380 -8.115 -13.870 1.00 94.06 171 THR A CA 1
ATOM 1240 C C . THR A 1 171 ? 10.939 -8.623 -13.919 1.00 94.06 171 THR A C 1
ATOM 1242 O O . THR A 1 171 ? 10.390 -9.105 -12.928 1.00 94.06 171 THR A O 1
ATOM 1245 N N . MET A 1 172 ? 10.284 -8.492 -15.075 1.00 92.38 172 MET A N 1
ATOM 1246 C CA . MET A 1 172 ? 8.868 -8.858 -15.228 1.00 92.38 172 MET A CA 1
ATOM 1247 C C . MET A 1 172 ? 8.623 -10.367 -15.057 1.00 92.38 172 MET A C 1
ATOM 1249 O O . MET A 1 172 ? 7.515 -10.774 -14.696 1.00 92.38 172 MET A O 1
ATOM 1253 N N . GLU A 1 173 ? 9.657 -11.179 -15.275 1.00 93.88 173 GLU A N 1
ATOM 1254 C CA . GLU A 1 173 ? 9.663 -12.638 -15.135 1.00 93.88 173 GLU A CA 1
ATOM 1255 C C . GLU A 1 173 ? 9.661 -13.086 -13.666 1.00 93.88 173 GLU A C 1
ATOM 1257 O O . GLU A 1 173 ? 9.256 -14.206 -13.372 1.00 93.88 173 GLU A O 1
ATOM 1262 N N . GLN A 1 174 ? 10.052 -12.206 -12.737 1.00 91.12 174 GLN A N 1
ATOM 1263 C CA . GLN A 1 174 ? 10.094 -12.476 -11.294 1.00 91.12 174 GLN A CA 1
ATOM 1264 C C . GLN A 1 174 ? 8.745 -12.231 -10.592 1.00 91.12 174 GLN A C 1
ATOM 1266 O O . GLN A 1 174 ? 8.662 -12.221 -9.366 1.00 91.12 174 GLN A O 1
ATOM 1271 N N . CYS A 1 175 ? 7.662 -12.019 -11.344 1.00 91.19 175 CYS A N 1
ATOM 1272 C CA . CYS A 1 175 ? 6.333 -11.805 -10.775 1.00 91.19 175 CYS A CA 1
ATOM 1273 C C . CYS A 1 175 ? 5.917 -12.973 -9.867 1.00 91.19 175 CYS A C 1
ATOM 1275 O O . CYS A 1 175 ? 5.790 -14.110 -10.324 1.00 91.19 175 CYS A O 1
ATOM 1277 N N . GLY A 1 176 ? 5.676 -12.687 -8.585 1.00 88.75 176 GLY A N 1
ATOM 1278 C CA . GLY A 1 176 ? 5.259 -13.693 -7.610 1.00 88.75 176 GLY A CA 1
ATOM 1279 C C . GLY A 1 176 ? 6.360 -14.621 -7.101 1.00 88.75 176 GLY A C 1
ATOM 1280 O O . GLY A 1 176 ? 6.052 -15.483 -6.276 1.00 88.75 176 GLY A O 1
ATOM 1281 N N . SER A 1 177 ? 7.625 -14.428 -7.496 1.00 91.56 177 SER A N 1
ATOM 1282 C CA . SER A 1 177 ? 8.755 -15.137 -6.874 1.00 91.56 177 SER A CA 1
ATOM 1283 C C . SER A 1 177 ? 9.057 -14.622 -5.463 1.00 91.56 177 SER A C 1
ATOM 1285 O O . SER A 1 177 ? 9.586 -15.359 -4.636 1.00 91.56 177 SER A O 1
ATOM 1287 N N . GLY A 1 178 ? 8.692 -13.368 -5.167 1.00 89.94 178 GLY A N 1
ATOM 1288 C CA . GLY A 1 178 ? 9.059 -12.687 -3.923 1.00 89.94 178 GLY A CA 1
ATOM 1289 C C . GLY A 1 178 ? 10.489 -12.135 -3.922 1.00 89.94 178 GLY A C 1
ATOM 1290 O O . GLY A 1 178 ? 10.967 -11.697 -2.882 1.00 89.94 178 GLY A O 1
ATOM 1291 N N . GLU A 1 179 ? 11.172 -12.147 -5.070 1.00 92.62 179 GLU A N 1
ATOM 1292 C CA . GLU A 1 179 ? 12.541 -11.627 -5.218 1.00 92.62 179 GLU A CA 1
ATOM 1293 C C . GLU A 1 179 ? 12.583 -10.134 -5.584 1.00 92.62 179 GLU A C 1
ATOM 1295 O O . GLU A 1 179 ? 13.631 -9.494 -5.484 1.00 92.62 179 GLU A O 1
ATOM 1300 N N . VAL A 1 180 ? 11.455 -9.573 -6.029 1.00 93.50 180 VAL A N 1
ATOM 1301 C CA . VAL A 1 180 ? 11.343 -8.162 -6.412 1.00 93.50 180 VAL A CA 1
ATOM 1302 C C . VAL A 1 180 ? 11.452 -7.289 -5.164 1.00 93.50 180 VAL A C 1
ATOM 1304 O O . VAL A 1 180 ? 10.750 -7.499 -4.178 1.00 93.50 180 VAL A O 1
ATOM 1307 N N . THR A 1 181 ? 12.320 -6.277 -5.208 1.00 95.62 181 THR A N 1
ATOM 1308 C CA . THR A 1 181 ? 12.561 -5.394 -4.057 1.00 95.62 181 THR A CA 1
ATOM 1309 C C . THR A 1 181 ? 11.987 -3.994 -4.284 1.00 95.62 181 THR A C 1
ATOM 1311 O O . THR A 1 181 ? 12.043 -3.481 -5.405 1.00 95.62 181 THR A O 1
ATOM 1314 N N . PRO A 1 182 ? 11.438 -3.341 -3.243 1.00 96.06 182 PRO A N 1
ATOM 1315 C CA . PRO A 1 182 ? 10.918 -1.980 -3.345 1.00 96.06 182 PRO A CA 1
ATOM 1316 C C . PRO A 1 182 ? 12.016 -0.974 -3.711 1.00 96.06 182 PRO A C 1
ATOM 1318 O O . PRO A 1 182 ? 13.149 -1.063 -3.234 1.00 96.06 182 PRO A O 1
ATOM 1321 N N . LYS A 1 183 ? 11.663 0.020 -4.530 1.00 96.88 183 LYS A N 1
ATOM 1322 C CA . LYS A 1 183 ? 12.526 1.148 -4.902 1.00 96.88 183 LYS A CA 1
ATOM 1323 C C . LYS A 1 183 ? 11.724 2.442 -4.818 1.00 96.88 183 LYS A C 1
ATOM 1325 O O . LYS A 1 183 ? 10.660 2.543 -5.411 1.00 96.88 183 LYS A O 1
ATOM 1330 N N . ASP A 1 184 ? 12.247 3.441 -4.112 1.00 96.50 184 ASP A N 1
ATOM 1331 C CA . ASP A 1 184 ? 11.604 4.757 -3.971 1.00 96.50 184 ASP A CA 1
ATOM 1332 C C . ASP A 1 184 ? 10.164 4.704 -3.410 1.00 96.50 184 ASP A C 1
ATOM 1334 O O . ASP A 1 184 ? 9.342 5.574 -3.700 1.00 96.50 184 ASP A O 1
ATOM 1338 N N . LEU A 1 185 ? 9.857 3.696 -2.587 1.00 97.38 185 LEU A N 1
ATOM 1339 C CA . LEU A 1 185 ? 8.594 3.564 -1.854 1.00 97.38 185 LEU A CA 1
ATOM 1340 C C . LEU A 1 185 ? 8.753 4.014 -0.393 1.00 97.38 185 LEU A C 1
ATOM 1342 O O . LEU A 1 185 ? 9.871 4.079 0.124 1.00 97.38 185 LEU A O 1
ATOM 1346 N N . CYS A 1 186 ? 7.638 4.352 0.256 1.00 96.94 186 CYS A N 1
ATOM 1347 C CA . CYS A 1 186 ? 7.589 4.696 1.676 1.00 96.94 186 CYS A CA 1
ATOM 1348 C C . CYS A 1 186 ? 8.069 3.534 2.562 1.00 96.94 186 CYS A C 1
ATOM 1350 O O . CYS A 1 186 ? 7.995 2.360 2.190 1.00 96.94 186 CYS A O 1
ATOM 1352 N N . ASP A 1 187 ? 8.534 3.868 3.764 1.00 95.19 187 ASP A N 1
ATOM 1353 C CA . ASP A 1 187 ? 9.097 2.891 4.694 1.00 95.19 187 ASP A CA 1
ATOM 1354 C C . ASP A 1 187 ? 8.072 1.807 5.074 1.00 95.19 187 ASP A C 1
ATOM 1356 O O . ASP A 1 187 ? 6.915 2.089 5.382 1.00 95.19 187 ASP A O 1
ATOM 1360 N N . GLY A 1 188 ? 8.507 0.545 5.071 1.00 93.50 188 GLY A N 1
ATOM 1361 C CA . GLY A 1 188 ? 7.652 -0.603 5.399 1.00 93.50 188 GLY A CA 1
ATOM 1362 C C . GLY A 1 188 ? 6.719 -1.057 4.271 1.00 93.50 188 GLY A C 1
ATOM 1363 O O . GLY A 1 188 ? 6.027 -2.060 4.436 1.00 93.50 188 GLY A O 1
ATOM 1364 N N . VAL A 1 189 ? 6.717 -0.376 3.120 1.00 97.00 189 VAL A N 1
ATOM 1365 C CA . VAL A 1 189 ? 6.027 -0.862 1.922 1.00 97.00 189 VAL A CA 1
ATOM 1366 C C . VAL A 1 189 ? 6.830 -1.995 1.297 1.00 97.00 189 VAL A C 1
ATOM 1368 O O . VAL A 1 189 ? 8.012 -1.849 0.981 1.00 97.00 189 VAL A O 1
ATOM 1371 N N . MET A 1 190 ? 6.165 -3.124 1.083 1.00 95.56 190 MET A N 1
ATOM 1372 C CA . MET A 1 190 ? 6.720 -4.267 0.373 1.00 95.56 190 MET A CA 1
ATOM 1373 C C . MET A 1 190 ? 6.233 -4.292 -1.073 1.00 95.56 190 MET A C 1
ATOM 1375 O O . MET A 1 190 ? 5.211 -3.700 -1.423 1.00 95.56 190 MET A O 1
ATOM 1379 N N . VAL A 1 191 ? 6.968 -5.003 -1.916 1.00 96.94 191 VAL A N 1
ATOM 1380 C CA . VAL A 1 191 ? 6.558 -5.312 -3.284 1.00 96.94 191 VAL A CA 1
ATOM 1381 C C . VAL A 1 191 ? 6.306 -6.815 -3.336 1.00 96.94 191 VAL A C 1
ATOM 1383 O O . VAL A 1 191 ? 7.101 -7.590 -2.806 1.00 96.94 191 VAL A O 1
ATOM 1386 N N . GLY A 1 192 ? 5.132 -7.207 -3.824 1.00 95.75 192 GLY A N 1
ATOM 1387 C CA . GLY A 1 192 ? 4.741 -8.611 -3.899 1.00 95.75 192 GLY A CA 1
ATOM 1388 C C . GLY A 1 192 ? 3.652 -8.875 -4.934 1.00 95.75 192 GLY A C 1
ATOM 1389 O O . GLY A 1 192 ? 3.082 -7.965 -5.547 1.00 95.75 192 GLY A O 1
ATOM 1390 N N . CYS A 1 193 ? 3.317 -10.151 -5.099 1.00 95.94 193 CYS A N 1
ATOM 1391 C CA . CYS A 1 193 ? 2.166 -10.592 -5.874 1.00 95.94 193 CYS A CA 1
ATOM 1392 C C . CYS A 1 193 ? 1.194 -11.376 -4.978 1.00 95.94 193 CYS A C 1
ATOM 1394 O O . CYS A 1 193 ? 1.324 -11.429 -3.753 1.00 95.94 193 CYS A O 1
ATOM 1396 N N . PHE A 1 194 ? 0.185 -11.987 -5.591 1.00 95.62 194 PHE A N 1
ATOM 1397 C CA . PHE A 1 194 ? -0.847 -12.737 -4.883 1.00 95.62 194 PHE A CA 1
ATOM 1398 C C . PHE A 1 194 ? -0.316 -13.834 -3.944 1.00 95.62 194 PHE A C 1
ATOM 1400 O O . PHE A 1 194 ? -0.837 -13.911 -2.835 1.00 95.62 194 PHE A O 1
ATOM 1407 N N . PRO A 1 195 ? 0.713 -14.642 -4.284 1.00 95.44 195 PRO A N 1
ATOM 1408 C CA . PRO A 1 195 ? 1.234 -15.649 -3.357 1.00 95.44 195 PRO A CA 1
ATOM 1409 C C . PRO A 1 195 ? 1.733 -15.048 -2.035 1.00 95.44 195 PRO A C 1
ATOM 1411 O O . PRO A 1 195 ? 1.391 -15.544 -0.963 1.00 95.44 195 PRO A O 1
ATOM 1414 N N . GLN A 1 196 ? 2.480 -13.941 -2.103 1.00 94.44 196 GLN A N 1
ATOM 1415 C CA . GLN A 1 196 ? 2.994 -13.231 -0.928 1.00 94.44 196 GLN A CA 1
ATOM 1416 C C . GLN A 1 196 ? 1.858 -12.570 -0.142 1.00 94.44 196 GLN A C 1
ATOM 1418 O O . GLN A 1 196 ? 1.855 -12.605 1.088 1.00 94.44 196 GLN A O 1
ATOM 1423 N N . LEU A 1 197 ? 0.865 -12.012 -0.843 1.00 94.06 197 LEU A N 1
ATOM 1424 C CA . LEU A 1 197 ? -0.329 -11.458 -0.212 1.00 94.06 197 LEU A CA 1
ATOM 1425 C C . LEU A 1 197 ? -1.099 -12.537 0.561 1.00 94.06 197 LEU A C 1
ATOM 1427 O O . LEU A 1 197 ? -1.469 -12.317 1.710 1.00 94.06 197 LEU A O 1
ATOM 1431 N N . TYR A 1 198 ? -1.333 -13.704 -0.040 1.00 94.12 198 TYR A N 1
ATOM 1432 C CA . TYR A 1 198 ? -2.072 -14.790 0.606 1.00 94.12 198 TYR A CA 1
ATOM 1433 C C . TYR A 1 198 ? -1.321 -15.377 1.796 1.00 94.12 198 TYR A C 1
ATOM 1435 O O . TYR A 1 198 ? -1.952 -15.631 2.820 1.00 94.12 198 TYR A O 1
ATOM 1443 N N . ALA A 1 199 ? 0.002 -15.535 1.698 1.00 92.75 199 ALA A N 1
ATOM 1444 C CA . ALA A 1 199 ? 0.824 -15.960 2.827 1.00 92.75 199 ALA A CA 1
ATOM 1445 C C . ALA A 1 199 ? 0.686 -14.982 4.007 1.00 92.75 199 ALA A C 1
ATOM 1447 O O . ALA A 1 199 ? 0.322 -15.386 5.109 1.00 92.75 199 ALA A O 1
ATOM 1448 N N . ALA A 1 200 ? 0.863 -13.682 3.753 1.00 91.06 200 ALA A N 1
ATOM 1449 C CA . ALA A 1 200 ? 0.805 -12.666 4.800 1.00 91.06 200 ALA A CA 1
ATOM 1450 C C . ALA A 1 200 ? -0.603 -12.490 5.404 1.00 91.06 200 ALA A C 1
ATOM 1452 O O . ALA A 1 200 ? -0.751 -12.349 6.618 1.00 91.06 200 ALA A O 1
ATOM 1453 N N . LEU A 1 201 ? -1.661 -12.506 4.583 1.00 89.88 201 LEU A N 1
ATOM 1454 C CA . LEU A 1 201 ? -3.036 -12.359 5.080 1.00 89.88 201 LEU A CA 1
ATOM 1455 C C . LEU A 1 201 ? -3.565 -13.630 5.762 1.00 89.88 201 LEU A C 1
ATOM 1457 O O . LEU A 1 201 ? -4.405 -13.522 6.658 1.00 89.88 201 LEU A O 1
ATOM 1461 N N . GLY A 1 202 ? -3.088 -14.810 5.354 1.00 87.94 202 GLY A N 1
ATOM 1462 C CA . GLY A 1 202 ? -3.449 -16.088 5.967 1.00 87.94 202 GLY A CA 1
ATOM 1463 C C . GLY A 1 202 ? -3.021 -16.160 7.431 1.00 87.94 202 GLY A C 1
ATOM 1464 O O . GLY A 1 202 ? -3.817 -16.539 8.287 1.00 87.94 202 GLY A O 1
ATOM 1465 N N . GLU A 1 203 ? -1.806 -15.703 7.735 1.00 86.75 203 GLU A N 1
ATOM 1466 C CA . GLU A 1 203 ? -1.295 -15.619 9.109 1.00 86.75 203 GLU A CA 1
ATOM 1467 C C . GLU A 1 203 ? -2.018 -14.552 9.945 1.00 86.75 203 GLU A C 1
ATOM 1469 O O . GLU A 1 203 ? -2.215 -14.720 11.148 1.00 86.75 203 GLU A O 1
ATOM 1474 N N . ALA A 1 204 ? -2.465 -13.464 9.311 1.00 86.75 204 ALA A N 1
ATOM 1475 C CA . ALA A 1 204 ? -3.121 -12.352 9.997 1.00 86.75 204 ALA A CA 1
ATOM 1476 C C . ALA A 1 204 ? -4.576 -12.637 10.434 1.00 86.75 204 ALA A C 1
ATOM 1478 O O . ALA A 1 204 ? -5.151 -11.847 11.193 1.00 86.75 204 ALA A O 1
ATOM 1479 N N . GLY A 1 205 ? -5.190 -13.732 9.966 1.00 87.19 205 GLY A N 1
ATOM 1480 C CA . GLY A 1 205 ? -6.564 -14.104 10.324 1.00 87.19 205 GLY A CA 1
ATOM 1481 C C . GLY A 1 205 ? -7.612 -13.108 9.813 1.00 87.19 205 GLY A C 1
ATOM 1482 O O . GLY A 1 205 ? -8.473 -12.649 10.566 1.00 87.19 205 GLY A O 1
ATOM 1483 N N . VAL A 1 206 ? -7.509 -12.714 8.541 1.00 92.88 206 VAL A N 1
ATOM 1484 C CA . VAL A 1 206 ? -8.446 -11.774 7.906 1.00 92.88 206 VAL A CA 1
ATOM 1485 C C . VAL A 1 206 ? -9.831 -12.403 7.743 1.00 92.88 206 VAL A C 1
ATOM 1487 O O . VAL A 1 206 ? -9.966 -13.491 7.194 1.00 92.88 206 VAL A O 1
ATOM 1490 N N . HIS A 1 207 ? -10.873 -11.679 8.153 1.00 94.38 207 HIS A N 1
ATOM 1491 C CA . HIS A 1 207 ? -12.265 -12.122 8.030 1.00 94.38 207 HIS A CA 1
ATOM 1492 C C . HIS A 1 207 ? -12.876 -11.754 6.673 1.00 94.38 207 HIS A C 1
ATOM 1494 O O . HIS A 1 207 ? -13.740 -12.466 6.168 1.00 94.38 207 HIS A O 1
ATOM 1500 N N . GLN A 1 208 ? -12.456 -10.630 6.082 1.00 94.81 208 GLN A N 1
ATOM 1501 C CA . GLN A 1 208 ? -12.954 -10.184 4.780 1.00 94.81 208 GLN A CA 1
ATOM 1502 C C . GLN A 1 208 ? -11.890 -9.436 3.985 1.00 94.81 208 GLN A C 1
ATOM 1504 O O . GLN A 1 208 ? -11.177 -8.583 4.512 1.00 94.81 208 GLN A O 1
ATOM 1509 N N . VAL A 1 209 ? -11.855 -9.710 2.683 1.00 95.69 209 VAL A N 1
ATOM 1510 C CA . VAL A 1 209 ? -11.086 -8.939 1.707 1.00 95.69 209 VAL A CA 1
ATOM 1511 C C . VAL A 1 209 ? -12.050 -8.039 0.940 1.00 95.69 209 VAL A C 1
ATOM 1513 O O . VAL A 1 209 ? -13.029 -8.518 0.367 1.00 95.69 209 VAL A O 1
ATOM 1516 N N . ILE A 1 210 ? -11.791 -6.734 0.940 1.00 97.06 210 ILE A N 1
ATOM 1517 C CA . ILE A 1 210 ? -12.627 -5.721 0.291 1.00 97.06 210 ILE A CA 1
ATOM 1518 C C . ILE A 1 210 ? -11.855 -5.155 -0.897 1.00 97.06 210 ILE A C 1
ATOM 1520 O O . ILE A 1 210 ? -10.818 -4.514 -0.732 1.00 97.06 210 ILE A O 1
ATOM 1524 N N . SER A 1 211 ? -12.371 -5.390 -2.102 1.00 96.62 211 SER A N 1
ATOM 1525 C CA . SER A 1 211 ? -11.817 -4.812 -3.329 1.00 96.62 211 SER A CA 1
ATOM 1526 C C . SER A 1 211 ? -12.445 -3.448 -3.599 1.00 96.62 211 SER A C 1
ATOM 1528 O O . SER A 1 211 ? -13.669 -3.308 -3.551 1.00 96.62 211 SER A O 1
ATOM 1530 N N . LEU A 1 212 ? -11.601 -2.449 -3.851 1.00 95.06 212 LEU A N 1
ATOM 1531 C CA . LEU A 1 212 ? -11.956 -1.038 -3.960 1.00 95.06 212 LEU A CA 1
ATOM 1532 C C . LEU A 1 212 ? -11.616 -0.446 -5.303 1.00 95.06 212 LEU A C 1
ATOM 1534 O O . LEU A 1 212 ? -10.604 -0.829 -5.926 1.00 95.06 212 LEU A O 1
#